Protein AF-A0A662UTX8-F1 (afdb_monomer)

Structure (mmCIF, N/CA/C/O backbone):
data_AF-A0A662UTX8-F1
#
_entry.id   AF-A0A662UTX8-F1
#
loop_
_atom_site.group_PDB
_atom_site.id
_atom_site.type_symbol
_atom_site.label_atom_id
_atom_site.label_alt_id
_atom_site.label_comp_id
_atom_site.label_asym_id
_atom_site.label_entity_id
_atom_site.label_seq_id
_atom_site.pdbx_PDB_ins_code
_atom_site.Cartn_x
_atom_site.Cartn_y
_atom_site.Cartn_z
_atom_site.occupancy
_atom_site.B_iso_or_equiv
_atom_site.auth_seq_id
_atom_site.auth_comp_id
_atom_site.auth_asym_id
_atom_site.auth_atom_id
_atom_site.pdbx_PDB_model_num
ATOM 1 N N . MET A 1 1 ? 17.079 -0.523 -1.309 1.00 49.22 1 MET A N 1
ATOM 2 C CA . MET A 1 1 ? 18.198 -0.244 -2.243 1.00 49.22 1 MET A CA 1
ATOM 3 C C . MET A 1 1 ? 18.144 1.238 -2.591 1.00 49.22 1 MET A C 1
ATOM 5 O O . MET A 1 1 ? 17.055 1.707 -2.878 1.00 49.22 1 MET A O 1
ATOM 9 N N . SER A 1 2 ? 19.249 1.986 -2.515 1.00 69.19 2 SER A N 1
ATOM 10 C CA . SER A 1 2 ? 19.257 3.403 -2.935 1.00 69.19 2 SER A CA 1
ATOM 11 C C . SER A 1 2 ? 19.033 3.503 -4.450 1.00 69.19 2 SER A C 1
ATOM 13 O O . SER A 1 2 ? 19.594 2.694 -5.189 1.00 69.19 2 SER A O 1
ATOM 15 N N . ALA A 1 3 ? 18.263 4.488 -4.923 1.00 76.81 3 ALA A N 1
ATOM 16 C CA . ALA A 1 3 ? 17.985 4.685 -6.352 1.00 76.81 3 ALA A CA 1
ATOM 17 C C . ALA A 1 3 ? 19.268 4.794 -7.199 1.00 76.81 3 ALA A C 1
ATOM 19 O O . ALA A 1 3 ? 19.327 4.284 -8.316 1.00 76.81 3 ALA A O 1
ATOM 20 N N . ALA A 1 4 ? 20.341 5.362 -6.635 1.00 80.06 4 ALA A N 1
ATOM 21 C CA . ALA A 1 4 ? 21.653 5.421 -7.280 1.00 80.06 4 ALA A CA 1
ATOM 22 C C . ALA A 1 4 ? 22.257 4.026 -7.527 1.00 80.06 4 ALA A C 1
ATOM 24 O O . ALA A 1 4 ? 22.894 3.784 -8.554 1.00 80.06 4 ALA A O 1
ATOM 25 N N . HIS A 1 5 ? 22.036 3.083 -6.605 1.00 85.50 5 HIS A N 1
ATOM 26 C CA . HIS A 1 5 ? 22.447 1.693 -6.788 1.00 85.50 5 HIS A CA 1
ATOM 27 C C . HIS A 1 5 ? 21.671 1.054 -7.943 1.00 85.50 5 HIS A C 1
ATOM 29 O O . HIS A 1 5 ? 22.281 0.397 -8.787 1.00 85.50 5 HIS A O 1
ATOM 35 N N . THR A 1 6 ? 20.357 1.285 -8.010 1.00 87.88 6 THR A N 1
ATOM 36 C CA . THR A 1 6 ? 19.489 0.763 -9.074 1.00 87.88 6 THR A CA 1
ATOM 37 C C . THR A 1 6 ? 19.891 1.308 -10.445 1.00 87.88 6 THR A C 1
ATOM 39 O O . THR A 1 6 ? 20.119 0.525 -11.362 1.00 87.88 6 THR A O 1
ATOM 42 N N . LEU A 1 7 ? 20.109 2.620 -10.581 1.00 87.88 7 LEU A N 1
ATOM 43 C CA . LEU A 1 7 ? 20.576 3.227 -11.837 1.00 87.88 7 LEU A CA 1
ATOM 44 C C . LEU A 1 7 ? 21.939 2.674 -12.276 1.00 87.88 7 LEU A C 1
ATOM 46 O O . LEU A 1 7 ? 22.141 2.339 -13.445 1.00 87.88 7 LEU A O 1
ATOM 50 N N . ARG A 1 8 ? 22.875 2.506 -11.333 1.00 91.62 8 ARG A N 1
ATOM 51 C CA . ARG A 1 8 ? 24.180 1.897 -11.622 1.00 91.62 8 ARG A CA 1
ATOM 52 C C . ARG A 1 8 ? 24.044 0.441 -12.065 1.00 91.62 8 ARG A C 1
ATOM 54 O O . ARG A 1 8 ? 24.806 0.000 -12.927 1.00 91.62 8 ARG A O 1
ATOM 61 N N . TYR A 1 9 ? 23.122 -0.307 -11.466 1.00 93.38 9 TYR A N 1
ATOM 62 C CA . TYR A 1 9 ? 22.824 -1.674 -11.876 1.00 93.38 9 TYR A CA 1
ATOM 63 C C . TYR A 1 9 ? 22.269 -1.710 -13.304 1.00 93.38 9 TYR A C 1
ATOM 65 O O . TY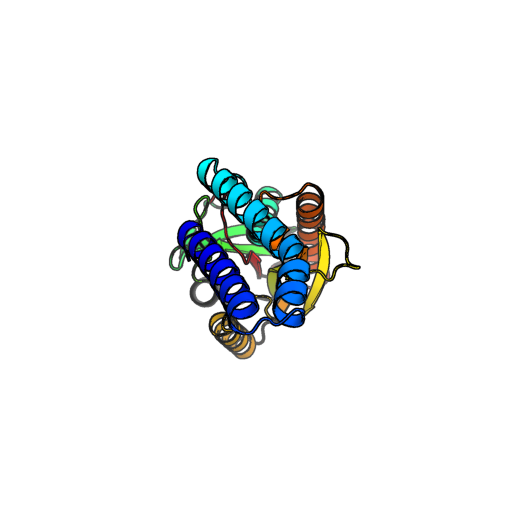R A 1 9 ? 22.811 -2.445 -14.125 1.00 93.38 9 TYR A O 1
ATOM 73 N N . ILE A 1 10 ? 21.289 -0.858 -13.626 1.00 93.12 10 ILE A N 1
ATOM 74 C CA . ILE A 1 10 ? 20.707 -0.739 -14.971 1.00 93.12 10 ILE A CA 1
ATOM 75 C C . ILE A 1 10 ? 21.790 -0.434 -16.014 1.00 93.12 10 ILE A C 1
ATOM 77 O O . ILE A 1 10 ? 21.884 -1.126 -17.027 1.00 93.12 10 ILE A O 1
ATOM 81 N N . TYR A 1 11 ? 22.669 0.537 -15.745 1.00 94.38 11 TYR A N 1
ATOM 82 C CA . TYR A 1 11 ? 23.790 0.851 -16.636 1.00 94.38 11 TYR A CA 1
ATOM 83 C C . TYR A 1 11 ? 24.684 -0.371 -16.891 1.00 94.38 11 TYR A C 1
ATOM 85 O O . TYR A 1 11 ? 24.976 -0.705 -18.040 1.00 94.38 11 TYR A O 1
ATOM 93 N N . LYS A 1 12 ? 25.096 -1.067 -15.822 1.00 96.56 12 LYS A N 1
ATOM 94 C CA . LYS A 1 12 ? 25.936 -2.269 -15.931 1.00 96.56 12 LYS A CA 1
ATOM 95 C C . LYS A 1 12 ? 25.235 -3.395 -16.683 1.00 96.56 12 LYS A C 1
ATOM 97 O O . LYS A 1 12 ? 25.893 -4.099 -17.441 1.00 96.56 12 LYS A O 1
ATOM 102 N N . TYR A 1 13 ? 23.932 -3.565 -16.474 1.00 95.06 13 TYR A N 1
ATOM 103 C CA . TYR A 1 13 ? 23.117 -4.552 -17.171 1.00 95.06 13 TYR A CA 1
ATOM 104 C C . TYR A 1 13 ? 23.115 -4.277 -18.682 1.00 95.06 13 TYR A C 1
ATOM 106 O O . TYR A 1 13 ? 23.496 -5.149 -19.461 1.00 95.06 13 TYR A O 1
ATOM 114 N N . ILE A 1 14 ? 22.793 -3.046 -19.099 1.00 96.75 14 ILE A N 1
ATOM 115 C CA . ILE A 1 14 ? 22.784 -2.649 -20.517 1.00 96.75 14 ILE A CA 1
ATOM 116 C C . ILE A 1 14 ? 24.172 -2.832 -21.147 1.00 96.75 14 ILE A C 1
ATOM 118 O O . ILE A 1 14 ? 24.291 -3.466 -22.197 1.00 96.75 14 ILE A O 1
ATOM 122 N N . ASP A 1 15 ? 25.226 -2.312 -20.507 1.00 97.19 15 ASP A N 1
ATOM 123 C CA . ASP A 1 15 ? 26.601 -2.409 -21.018 1.00 97.19 15 ASP A CA 1
ATOM 124 C C . ASP A 1 15 ? 27.053 -3.873 -21.147 1.00 97.19 15 ASP A C 1
ATOM 126 O O . ASP A 1 15 ? 27.630 -4.256 -22.169 1.00 97.19 15 ASP A O 1
ATOM 130 N N . HIS A 1 16 ? 26.719 -4.717 -20.165 1.00 96.25 16 HIS A N 1
ATOM 131 C CA . HIS A 1 16 ? 27.022 -6.143 -20.195 1.00 96.25 16 HIS A CA 1
ATOM 132 C C . HIS A 1 16 ? 26.396 -6.833 -21.412 1.00 96.25 16 HIS A C 1
ATOM 134 O O . HIS A 1 16 ? 27.123 -7.433 -22.207 1.00 96.25 16 HIS A O 1
ATOM 140 N N . PHE A 1 17 ? 25.076 -6.722 -21.597 1.00 95.50 17 PHE A N 1
ATOM 141 C CA . PHE A 1 17 ? 24.376 -7.382 -22.706 1.00 95.50 17 PHE A CA 1
ATOM 142 C C . PHE A 1 17 ? 24.776 -6.817 -24.071 1.00 95.50 17 PHE A C 1
ATOM 144 O O . PHE A 1 17 ? 24.920 -7.572 -25.034 1.00 95.50 17 PHE A O 1
ATOM 151 N N . TYR A 1 18 ? 25.060 -5.517 -24.152 1.00 97.00 18 TYR A N 1
ATOM 152 C CA . TYR A 1 18 ? 25.573 -4.896 -25.369 1.00 97.00 18 TYR A CA 1
ATOM 153 C C . TYR A 1 18 ? 26.949 -5.450 -25.769 1.00 97.00 18 TYR A C 1
ATOM 155 O O . TYR A 1 18 ? 27.158 -5.860 -2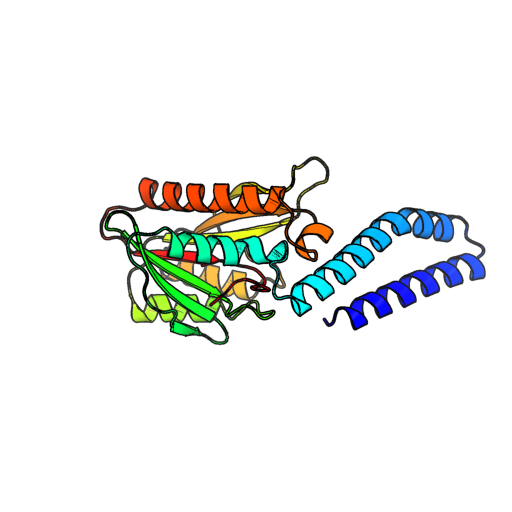6.917 1.00 97.00 18 TYR A O 1
ATOM 163 N N . ARG A 1 19 ? 27.895 -5.517 -24.820 1.00 97.44 19 ARG A N 1
ATOM 164 C CA . ARG A 1 19 ? 29.224 -6.107 -25.055 1.00 97.44 19 ARG A CA 1
ATOM 165 C C . ARG A 1 19 ? 29.130 -7.592 -25.377 1.00 97.44 19 ARG A C 1
ATOM 167 O O . ARG A 1 19 ? 29.870 -8.063 -26.239 1.00 97.44 19 ARG A O 1
ATOM 174 N N . LEU A 1 20 ? 28.218 -8.314 -24.728 1.00 96.81 20 LEU A N 1
ATOM 175 C CA . LEU A 1 20 ? 27.958 -9.729 -24.983 1.00 96.81 20 LEU A CA 1
ATOM 176 C C . LEU A 1 20 ? 27.494 -9.953 -26.428 1.00 96.81 20 LEU A C 1
ATOM 178 O O . LEU A 1 20 ? 28.085 -10.768 -27.141 1.00 96.81 20 LEU A O 1
ATOM 182 N N . GLY A 1 21 ? 26.506 -9.171 -26.877 1.00 96.62 21 GLY A N 1
ATOM 183 C CA . GLY A 1 21 ? 25.998 -9.193 -28.248 1.00 96.62 21 GLY A CA 1
ATOM 184 C C . GLY A 1 21 ? 27.089 -8.906 -29.278 1.00 96.62 21 GLY A C 1
ATOM 185 O O . GLY A 1 21 ? 27.219 -9.645 -30.253 1.00 96.62 21 GLY A O 1
ATOM 186 N N . LYS A 1 22 ? 27.949 -7.909 -29.024 1.00 95.69 22 LYS A N 1
ATOM 187 C CA . LYS A 1 22 ? 29.105 -7.602 -29.884 1.00 95.69 22 LYS A CA 1
ATOM 188 C C . LYS A 1 22 ? 30.149 -8.716 -29.916 1.00 95.69 22 LYS A C 1
ATOM 190 O O . LYS A 1 22 ? 30.586 -9.099 -30.997 1.00 95.69 22 LYS A O 1
ATOM 195 N N . ARG A 1 23 ? 30.546 -9.242 -28.752 1.00 97.75 23 ARG A N 1
ATOM 196 C CA . ARG A 1 23 ? 31.587 -10.277 -28.634 1.00 97.75 23 ARG A CA 1
ATOM 197 C C . ARG A 1 23 ? 31.197 -11.553 -29.372 1.00 97.75 23 ARG A C 1
ATOM 199 O O . ARG A 1 23 ? 32.015 -12.106 -30.096 1.00 97.75 23 ARG A O 1
ATOM 206 N N . PHE A 1 24 ? 29.952 -11.995 -29.206 1.00 96.88 24 PHE A N 1
ATOM 207 C CA . PHE A 1 24 ? 29.434 -13.182 -29.888 1.00 96.88 24 PHE A CA 1
ATOM 208 C C . PHE A 1 24 ? 28.899 -12.897 -31.294 1.00 96.88 24 PHE A C 1
ATOM 210 O O . PHE A 1 24 ? 28.476 -13.829 -31.970 1.00 96.88 24 PHE A O 1
ATOM 217 N N . LYS A 1 25 ? 28.893 -11.629 -31.734 1.00 95.88 25 LYS A N 1
ATOM 218 C CA . LYS A 1 25 ? 28.256 -11.181 -32.983 1.00 95.88 25 LYS A CA 1
ATOM 219 C C . LYS A 1 25 ? 26.807 -11.684 -33.108 1.00 95.88 25 LYS A C 1
ATOM 221 O O . LYS A 1 25 ? 26.350 -12.035 -34.191 1.00 95.88 25 LYS A O 1
ATOM 226 N N . SER A 1 26 ? 26.090 -11.742 -31.985 1.00 97.06 26 SER A N 1
ATOM 227 C CA . SER A 1 26 ? 24.731 -12.279 -31.917 1.00 97.06 26 SER A CA 1
ATOM 228 C C . SER A 1 26 ? 23.712 -11.164 -32.108 1.00 97.06 26 SER A C 1
ATOM 230 O O . SER A 1 26 ? 23.507 -10.337 -31.218 1.00 97.06 26 SER A O 1
ATOM 232 N N . LEU A 1 27 ? 23.046 -11.168 -33.264 1.00 95.25 27 LEU A N 1
ATOM 233 C CA . LEU A 1 27 ? 21.937 -10.257 -33.551 1.00 95.25 27 LEU A CA 1
ATOM 234 C C . LEU A 1 27 ? 20.796 -10.423 -32.536 1.00 95.25 27 LEU A C 1
ATOM 236 O O . LEU A 1 27 ? 20.222 -9.433 -32.097 1.00 95.25 27 LEU A O 1
ATOM 240 N N . TRP A 1 28 ? 20.515 -11.655 -32.105 1.00 96.56 28 TRP A N 1
ATOM 241 C CA . TRP A 1 28 ? 19.435 -11.953 -31.162 1.00 96.56 28 TRP A CA 1
ATOM 242 C C . TRP A 1 28 ? 19.623 -11.287 -29.800 1.00 96.56 28 TRP A C 1
ATOM 244 O O . TRP A 1 28 ? 18.671 -10.732 -29.261 1.00 96.56 28 TRP A O 1
ATOM 254 N N . LEU A 1 29 ? 20.853 -11.269 -29.275 1.00 95.25 29 LEU A N 1
ATOM 255 C CA . LEU A 1 29 ? 21.150 -10.576 -28.017 1.00 95.25 29 LEU A CA 1
ATOM 256 C C . LEU A 1 29 ? 20.945 -9.060 -28.142 1.00 95.25 29 LEU A C 1
ATOM 258 O O . LEU A 1 29 ? 20.453 -8.422 -27.213 1.00 95.25 29 LEU A O 1
ATOM 262 N N . LEU A 1 30 ? 21.296 -8.482 -29.293 1.00 95.69 30 LEU A N 1
ATOM 263 C CA . LEU A 1 30 ? 21.111 -7.052 -29.544 1.00 95.69 30 LEU A CA 1
ATOM 264 C C . LEU A 1 30 ? 19.631 -6.693 -29.726 1.00 95.69 30 LEU A C 1
ATOM 266 O O . LEU A 1 30 ? 19.186 -5.691 -29.171 1.00 95.69 30 LEU A O 1
ATOM 270 N N . LEU A 1 31 ? 18.863 -7.524 -30.438 1.00 96.94 31 LEU A N 1
ATOM 271 C CA . LEU A 1 31 ? 17.417 -7.350 -30.598 1.00 96.94 31 LEU A CA 1
ATOM 272 C C . LEU A 1 31 ? 16.681 -7.481 -29.261 1.00 96.94 31 LEU A C 1
ATOM 274 O O . LEU A 1 31 ? 15.815 -6.662 -28.964 1.00 96.94 31 LEU A O 1
ATOM 278 N N . GLN A 1 32 ? 17.055 -8.456 -28.426 1.00 96.25 32 GLN A N 1
ATOM 279 C CA . GLN A 1 32 ? 16.496 -8.597 -27.083 1.00 96.25 32 GLN A CA 1
ATOM 280 C C . GLN A 1 32 ? 16.776 -7.348 -26.244 1.00 96.25 32 GLN A C 1
ATOM 282 O O . GLN A 1 32 ? 15.848 -6.782 -25.668 1.00 96.25 32 GLN A O 1
ATOM 287 N N . LEU A 1 33 ? 18.025 -6.872 -26.222 1.00 95.50 33 LEU A N 1
ATOM 288 C CA . LEU A 1 33 ? 18.369 -5.643 -25.512 1.00 95.50 33 LEU A CA 1
ATOM 289 C C . LEU A 1 33 ? 17.534 -4.461 -26.021 1.00 95.50 33 LEU A C 1
ATOM 291 O O . LEU A 1 33 ? 16.922 -3.768 -25.216 1.00 95.50 33 LEU A O 1
ATOM 295 N N . GLN A 1 34 ? 17.446 -4.272 -27.341 1.00 96.31 34 GLN A N 1
ATOM 296 C CA . GLN A 1 34 ? 16.647 -3.208 -27.953 1.00 96.31 34 GLN A CA 1
ATOM 297 C C . GLN A 1 34 ? 15.165 -3.298 -27.570 1.00 96.31 34 GLN A C 1
ATOM 299 O O . GLN A 1 34 ? 14.555 -2.269 -27.294 1.00 96.31 34 GLN A O 1
ATOM 304 N N . SER A 1 35 ? 14.598 -4.505 -27.512 1.00 96.94 35 SER A N 1
ATOM 305 C CA . SER A 1 35 ? 13.203 -4.717 -27.110 1.00 96.94 35 SER A CA 1
ATOM 306 C C . SER A 1 35 ? 12.937 -4.379 -25.640 1.00 96.94 35 SER A C 1
ATOM 308 O O . SER A 1 35 ? 11.829 -3.978 -25.302 1.00 96.94 35 SER A O 1
ATOM 310 N N . LEU A 1 36 ? 13.953 -4.494 -24.777 1.00 96.00 36 LEU A N 1
ATOM 311 C CA . LEU A 1 36 ? 13.852 -4.178 -23.351 1.00 96.00 36 LEU A CA 1
ATOM 312 C C . LEU A 1 36 ? 14.080 -2.692 -23.044 1.00 96.00 36 LEU A C 1
ATOM 314 O O . LEU A 1 36 ? 13.596 -2.205 -22.023 1.00 96.00 36 LEU A O 1
ATOM 318 N N . LEU A 1 37 ? 14.789 -1.958 -23.913 1.00 95.25 37 LEU A N 1
ATOM 319 C CA . LEU A 1 37 ? 15.129 -0.547 -23.687 1.00 95.25 37 LEU A CA 1
ATOM 320 C C . LEU A 1 37 ? 13.928 0.354 -23.342 1.00 95.25 37 LEU A C 1
ATOM 322 O O . LEU A 1 37 ? 14.097 1.185 -22.451 1.00 95.25 37 LEU A O 1
ATOM 326 N N . PRO A 1 38 ? 12.737 0.226 -23.968 1.00 94.50 38 PRO A N 1
ATOM 327 C CA . PRO A 1 38 ? 11.584 1.050 -23.606 1.00 94.50 38 PRO A CA 1
ATOM 328 C C . PRO A 1 38 ? 11.148 0.870 -22.147 1.00 94.50 38 PRO A C 1
ATOM 330 O O . PRO A 1 38 ? 10.939 1.863 -21.454 1.00 94.50 38 PRO A O 1
ATOM 333 N N . PHE A 1 39 ? 11.085 -0.374 -21.665 1.00 92.06 39 PHE A N 1
ATOM 334 C CA . PHE A 1 39 ? 10.704 -0.689 -20.284 1.00 92.06 39 PHE A CA 1
ATOM 335 C C . PHE A 1 39 ? 11.760 -0.199 -19.290 1.00 92.06 39 PHE A C 1
ATOM 337 O O . PHE A 1 39 ? 11.437 0.426 -18.285 1.00 92.06 39 PHE A O 1
ATOM 344 N N . ILE A 1 40 ? 13.043 -0.398 -19.612 1.00 93.50 40 ILE A N 1
ATOM 345 C CA . ILE A 1 40 ? 14.151 0.100 -18.788 1.00 93.50 40 ILE A CA 1
ATOM 346 C C . ILE A 1 40 ? 14.115 1.633 -18.695 1.00 93.50 40 ILE A C 1
ATOM 348 O O . ILE A 1 40 ? 14.335 2.206 -17.631 1.00 93.50 40 ILE A O 1
ATOM 352 N N . HIS A 1 41 ? 13.834 2.316 -19.806 1.00 93.81 41 HIS A N 1
ATOM 353 C CA . HIS A 1 41 ? 13.716 3.774 -19.834 1.00 93.81 41 HIS A CA 1
ATOM 354 C C . HIS A 1 41 ? 12.552 4.281 -18.979 1.00 93.81 41 HIS A C 1
ATOM 356 O O . HIS A 1 41 ? 12.686 5.297 -18.294 1.00 93.81 41 HIS A O 1
ATOM 362 N N . GLU A 1 42 ? 11.423 3.575 -18.995 1.00 92.81 42 GLU A N 1
ATOM 363 C CA . GLU A 1 42 ? 10.283 3.875 -18.130 1.00 92.81 42 GLU A CA 1
ATOM 364 C C . GLU A 1 42 ? 10.648 3.734 -16.645 1.00 92.81 42 GLU A C 1
ATOM 366 O O . GLU A 1 42 ? 10.392 4.655 -15.866 1.00 92.81 42 GLU A O 1
ATOM 371 N N . GLU A 1 43 ? 11.334 2.654 -16.261 1.00 90.31 43 GLU A N 1
ATOM 372 C CA . GLU A 1 43 ? 11.829 2.465 -14.892 1.00 90.31 43 GLU A CA 1
ATOM 373 C C . GLU A 1 43 ? 12.810 3.568 -14.465 1.00 90.31 43 GLU A C 1
ATOM 375 O O . GLU A 1 43 ? 12.705 4.088 -13.353 1.00 90.31 43 GLU A O 1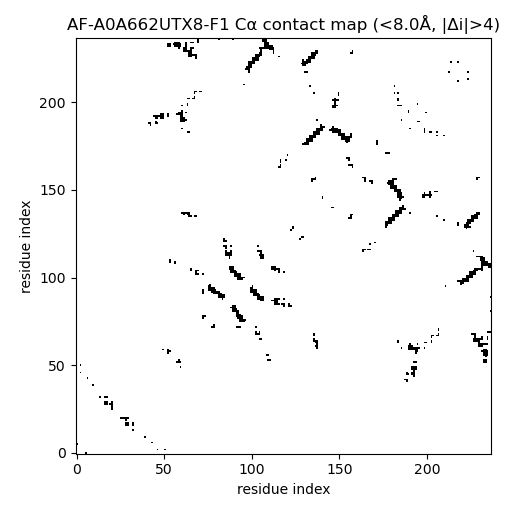
ATOM 380 N N . ILE A 1 44 ? 13.737 3.980 -15.340 1.00 93.12 44 ILE A N 1
ATOM 381 C CA . ILE A 1 44 ? 14.668 5.087 -15.058 1.00 93.12 44 ILE A CA 1
ATOM 382 C C . ILE A 1 44 ? 13.891 6.377 -14.772 1.00 93.12 44 ILE A C 1
ATOM 384 O O . ILE A 1 44 ? 14.145 7.033 -13.760 1.00 93.12 44 ILE A O 1
ATOM 388 N N . LYS A 1 45 ? 12.914 6.728 -15.617 1.00 93.44 45 LYS A N 1
ATOM 389 C CA . LYS A 1 45 ? 12.072 7.916 -15.404 1.00 93.44 45 LYS A CA 1
ATOM 390 C C . LYS A 1 45 ? 11.271 7.834 -14.109 1.00 93.44 45 LYS A C 1
ATOM 392 O O . LYS A 1 45 ? 11.127 8.845 -13.418 1.00 93.44 45 LYS A O 1
ATOM 397 N N . ALA A 1 46 ? 10.757 6.653 -13.774 1.00 92.88 46 ALA A N 1
ATOM 398 C CA . ALA A 1 46 ? 10.043 6.430 -12.527 1.00 92.88 46 ALA A CA 1
ATOM 399 C C . ALA A 1 46 ? 10.953 6.649 -11.312 1.00 92.88 46 ALA A C 1
ATOM 401 O O . ALA A 1 46 ? 10.563 7.358 -10.388 1.00 92.88 46 ALA A O 1
ATOM 402 N N . LEU A 1 47 ? 12.188 6.136 -11.344 1.00 90.38 47 LEU A N 1
ATOM 403 C CA . LEU A 1 47 ? 13.188 6.354 -10.294 1.00 90.38 47 LEU A CA 1
ATOM 404 C C . LEU A 1 47 ? 13.565 7.834 -10.150 1.00 90.38 47 LEU A C 1
ATOM 406 O O . LEU A 1 47 ? 13.629 8.340 -9.032 1.00 90.38 47 LEU A O 1
ATOM 410 N N . GLU A 1 48 ? 13.784 8.546 -11.258 1.00 90.75 48 GLU A N 1
ATOM 411 C CA . GLU A 1 48 ? 14.047 9.992 -11.239 1.00 90.75 48 GLU A CA 1
ATOM 412 C C . GLU A 1 48 ? 12.872 10.779 -10.644 1.00 90.75 48 GLU A C 1
ATOM 414 O O . GLU A 1 48 ? 13.068 11.711 -9.861 1.00 90.75 48 GLU A O 1
ATOM 419 N N . SER A 1 49 ? 11.641 10.405 -11.002 1.00 91.00 49 SER A N 1
ATOM 420 C CA . SER A 1 49 ? 10.429 10.997 -10.439 1.00 91.00 49 SER A CA 1
ATOM 421 C C . SER A 1 49 ? 10.295 10.700 -8.945 1.00 91.00 49 SER A C 1
ATOM 423 O O . SER A 1 49 ? 10.001 11.617 -8.181 1.00 91.00 49 SER A O 1
ATOM 425 N N . GLY A 1 50 ? 10.561 9.465 -8.519 1.00 90.00 50 GLY A N 1
ATOM 426 C CA . GLY A 1 50 ? 10.529 9.048 -7.118 1.00 90.00 50 GLY A CA 1
ATOM 427 C C . GLY A 1 50 ? 11.561 9.765 -6.253 1.00 90.00 50 GLY A C 1
ATOM 428 O O . GLY A 1 50 ? 11.249 10.174 -5.138 1.00 90.00 50 GLY A O 1
ATOM 429 N N . LEU A 1 51 ? 12.766 10.003 -6.780 1.00 88.56 51 LEU A N 1
ATOM 430 C CA . LEU A 1 51 ? 13.786 10.813 -6.107 1.00 88.56 51 LEU A CA 1
ATOM 431 C C . LEU A 1 51 ? 13.299 12.245 -5.865 1.00 88.56 51 LEU A C 1
ATOM 433 O O . LEU A 1 51 ? 13.352 12.731 -4.740 1.00 88.56 51 LEU A O 1
ATOM 437 N N . LYS A 1 52 ? 12.729 12.886 -6.893 1.00 88.19 52 LYS A N 1
ATOM 438 C CA . LYS A 1 52 ? 12.121 14.218 -6.743 1.00 88.19 52 LYS A CA 1
ATOM 439 C C . LYS A 1 52 ? 10.967 14.208 -5.742 1.00 88.19 52 LYS A C 1
ATOM 441 O O . LYS A 1 52 ? 10.784 15.187 -5.023 1.00 88.19 52 LYS A O 1
ATOM 446 N N . ALA A 1 53 ? 10.177 13.137 -5.709 1.00 89.12 53 ALA A N 1
ATOM 447 C CA . ALA A 1 53 ? 9.077 12.990 -4.766 1.00 89.12 53 ALA A CA 1
ATOM 448 C C . ALA A 1 53 ? 9.591 12.936 -3.322 1.00 89.12 53 ALA A C 1
ATOM 450 O O . ALA A 1 53 ? 9.076 13.651 -2.466 1.00 89.12 53 ALA A O 1
ATOM 451 N N . LEU A 1 54 ? 10.650 12.160 -3.078 1.00 87.38 54 LEU A N 1
ATOM 452 C CA . LEU A 1 54 ? 11.298 12.055 -1.775 1.00 87.38 54 LEU A CA 1
ATOM 453 C C . LEU A 1 54 ? 11.864 13.405 -1.312 1.00 87.38 54 LEU A C 1
ATOM 455 O O . LEU A 1 54 ? 11.572 13.824 -0.195 1.00 87.38 54 LEU A O 1
ATOM 459 N N . ASP A 1 55 ? 12.588 14.114 -2.183 1.00 88.19 55 ASP A N 1
ATOM 460 C CA . ASP A 1 55 ? 13.185 15.421 -1.864 1.00 88.19 55 ASP A CA 1
ATOM 461 C C . ASP A 1 55 ? 12.131 16.475 -1.486 1.00 88.19 55 ASP A C 1
ATOM 463 O O . ASP A 1 55 ? 12.375 17.343 -0.650 1.00 88.19 55 ASP A O 1
ATOM 467 N N . ASN A 1 56 ? 10.940 16.390 -2.086 1.00 90.00 56 ASN A N 1
ATOM 468 C CA . ASN A 1 56 ? 9.851 17.346 -1.880 1.00 90.00 56 ASN A CA 1
ATOM 469 C C . ASN A 1 56 ? 8.750 16.838 -0.930 1.00 90.00 56 ASN A C 1
ATOM 471 O O . ASN A 1 56 ? 7.735 17.515 -0.774 1.00 90.00 56 ASN A O 1
ATOM 475 N N . ASN A 1 57 ? 8.917 15.666 -0.303 1.00 89.56 57 ASN A N 1
ATOM 476 C CA . ASN A 1 57 ? 7.889 15.000 0.512 1.00 89.56 57 ASN A CA 1
ATOM 477 C C . ASN A 1 57 ? 6.530 14.859 -0.207 1.00 89.56 57 ASN A C 1
ATOM 479 O O . ASN A 1 57 ? 5.470 15.079 0.380 1.00 89.56 57 ASN A O 1
ATOM 483 N N . ILE A 1 58 ? 6.552 14.501 -1.489 1.00 93.81 58 ILE A N 1
ATOM 484 C CA . ILE A 1 58 ? 5.354 14.257 -2.298 1.00 93.81 58 ILE A CA 1
ATOM 485 C C . ILE A 1 58 ? 5.059 12.749 -2.299 1.00 93.81 58 ILE A C 1
ATOM 487 O O . ILE A 1 58 ? 5.982 11.967 -2.525 1.00 93.81 58 ILE A O 1
ATOM 491 N N . PRO A 1 59 ? 3.800 12.315 -2.093 1.00 95.31 59 PRO A N 1
ATOM 492 C CA . PRO A 1 59 ? 3.439 10.903 -2.167 1.00 95.31 59 PRO A CA 1
ATOM 493 C C . PRO A 1 59 ? 3.803 10.241 -3.497 1.00 95.31 59 PRO A C 1
ATOM 495 O O . PRO A 1 59 ? 3.544 10.794 -4.572 1.00 95.31 59 PRO A O 1
ATOM 498 N N . ILE A 1 60 ? 4.337 9.023 -3.414 1.00 95.88 60 ILE A N 1
ATOM 499 C CA . ILE A 1 60 ? 4.551 8.139 -4.568 1.00 95.88 60 ILE A CA 1
ATOM 500 C C . ILE A 1 60 ? 3.391 7.149 -4.715 1.00 95.88 60 ILE A C 1
ATOM 502 O O . ILE A 1 60 ? 2.538 7.057 -3.830 1.00 95.88 60 ILE A O 1
ATOM 506 N N . GLY A 1 61 ? 3.330 6.407 -5.823 1.00 96.00 61 GLY A N 1
ATOM 507 C CA . GLY A 1 61 ? 2.277 5.408 -6.035 1.00 96.00 61 GLY A CA 1
ATOM 508 C C . GLY A 1 61 ? 2.186 4.376 -4.903 1.00 96.00 61 GLY A C 1
ATOM 509 O O . GLY A 1 61 ? 1.092 4.134 -4.396 1.00 96.00 61 GLY A O 1
ATOM 510 N N . ASP A 1 62 ? 3.324 3.862 -4.425 1.00 95.12 62 ASP A N 1
ATOM 511 C CA . ASP A 1 62 ? 3.395 2.887 -3.320 1.00 95.12 62 ASP A CA 1
ATOM 512 C C . ASP A 1 62 ? 2.864 3.435 -1.978 1.00 95.12 62 ASP A C 1
ATOM 514 O O . ASP A 1 62 ? 2.490 2.691 -1.076 1.00 95.12 62 ASP A O 1
ATOM 518 N N . SER A 1 63 ? 2.730 4.759 -1.858 1.00 96.31 63 SER A N 1
ATOM 519 C CA . SER A 1 63 ? 2.120 5.410 -0.697 1.00 96.31 63 SER A CA 1
ATOM 520 C C . SER A 1 63 ? 0.599 5.334 -0.666 1.00 96.31 63 SER A C 1
ATOM 522 O O . SER A 1 63 ? -0.017 5.879 0.252 1.00 96.31 63 SER A O 1
ATOM 524 N N . ALA A 1 64 ? -0.036 4.665 -1.631 1.00 97.50 64 ALA A N 1
ATOM 525 C CA . ALA A 1 64 ? -1.487 4.559 -1.712 1.00 97.50 64 ALA A CA 1
ATOM 526 C C . ALA A 1 64 ? -2.114 3.926 -0.455 1.00 97.50 64 ALA A C 1
ATOM 528 O O . ALA A 1 64 ? -3.084 4.479 0.065 1.00 97.50 64 ALA A O 1
ATOM 529 N N . GLY A 1 65 ? -1.553 2.834 0.076 1.00 96.88 65 GLY A N 1
ATOM 530 C CA . GLY A 1 65 ? -2.057 2.181 1.292 1.00 96.88 65 GLY A CA 1
ATOM 531 C C . GLY A 1 65 ? -1.982 3.075 2.538 1.00 96.88 65 GLY A C 1
ATOM 532 O O . GLY A 1 65 ? -3.027 3.356 3.141 1.00 96.88 65 GLY A O 1
ATOM 533 N N . PRO A 1 66 ? -0.801 3.616 2.906 1.00 97.00 66 PRO A N 1
ATOM 534 C CA . PRO A 1 66 ? -0.671 4.564 4.011 1.00 97.00 66 PRO A CA 1
ATOM 535 C C . PRO A 1 66 ? -1.531 5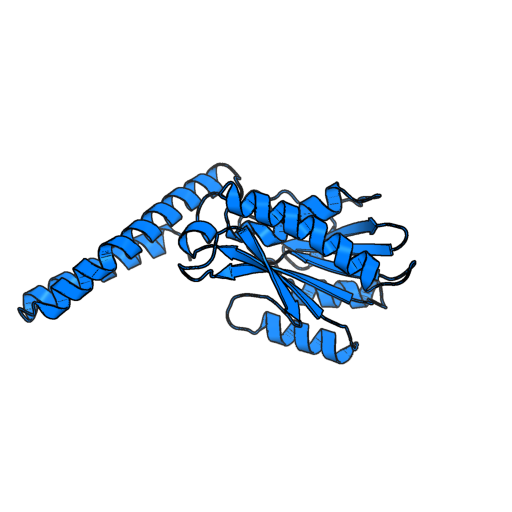.817 3.824 1.00 97.00 66 PRO A C 1
ATOM 537 O O . PRO A 1 66 ? -2.084 6.335 4.795 1.00 97.00 66 PRO A O 1
ATOM 540 N N . LEU A 1 67 ? -1.692 6.296 2.585 1.00 97.44 67 LEU A N 1
ATOM 541 C CA . LEU A 1 67 ? -2.526 7.458 2.287 1.00 97.44 67 LEU A CA 1
ATOM 542 C C . LEU A 1 67 ? -4.020 7.167 2.479 1.00 97.44 67 LEU A C 1
ATOM 544 O O . LEU A 1 67 ? -4.738 8.045 2.959 1.00 97.44 67 LEU A O 1
ATOM 548 N N . VAL A 1 68 ? -4.499 5.961 2.148 1.00 97.88 68 VAL A N 1
ATOM 549 C CA . VAL A 1 68 ? -5.870 5.530 2.472 1.00 97.88 68 VAL A CA 1
ATOM 550 C C . VAL A 1 68 ? -6.072 5.506 3.982 1.00 97.88 68 VAL A C 1
ATOM 552 O O . VAL A 1 68 ? -7.042 6.087 4.462 1.00 97.88 68 VAL A O 1
ATOM 555 N N . ALA A 1 69 ? -5.146 4.901 4.729 1.00 96.62 69 ALA A N 1
ATOM 556 C CA . ALA A 1 69 ? -5.202 4.845 6.188 1.00 96.62 69 ALA A CA 1
ATOM 557 C C . ALA A 1 69 ? -5.250 6.254 6.813 1.00 96.62 69 ALA A C 1
ATOM 559 O O . ALA A 1 69 ? -6.148 6.559 7.600 1.00 96.62 69 ALA A O 1
ATOM 560 N N . ALA A 1 70 ? -4.352 7.150 6.392 1.00 95.69 70 ALA A N 1
ATOM 561 C CA . ALA A 1 70 ? -4.311 8.531 6.869 1.00 95.69 70 ALA A CA 1
ATOM 562 C C . ALA A 1 70 ? -5.591 9.310 6.519 1.00 95.69 70 ALA A C 1
ATOM 564 O O . ALA A 1 70 ? -6.185 9.956 7.382 1.00 95.69 70 ALA A O 1
ATOM 565 N N . LYS A 1 71 ? -6.069 9.220 5.269 1.00 95.62 71 LYS A N 1
ATOM 566 C CA . LYS A 1 71 ? -7.314 9.883 4.846 1.00 95.62 71 LYS A CA 1
ATOM 567 C C . LYS A 1 71 ? -8.536 9.343 5.572 1.00 95.62 71 LYS A C 1
ATOM 569 O O . LYS A 1 71 ? -9.436 10.120 5.874 1.00 95.62 71 LYS A O 1
ATOM 574 N N . PHE A 1 72 ? -8.583 8.041 5.837 1.00 96.00 72 PHE A N 1
ATOM 575 C CA . PHE A 1 72 ? -9.666 7.437 6.600 1.00 96.00 72 PHE A CA 1
ATOM 576 C C . PHE A 1 72 ? -9.722 8.024 8.013 1.00 96.00 72 PHE A C 1
ATOM 578 O O . PHE A 1 72 ? -10.786 8.477 8.422 1.00 96.00 72 PHE A O 1
ATOM 585 N N . ALA A 1 73 ? -8.582 8.096 8.710 1.00 93.38 73 ALA A N 1
ATOM 586 C CA . ALA A 1 73 ? -8.505 8.686 10.047 1.00 93.38 73 ALA A CA 1
ATOM 587 C C . ALA A 1 73 ? -8.921 10.169 10.065 1.00 93.38 73 ALA A C 1
ATOM 589 O O . ALA A 1 73 ? -9.660 10.583 10.950 1.00 93.38 73 ALA A O 1
ATOM 590 N N . MET A 1 74 ? -8.513 10.951 9.058 1.00 91.00 74 MET A N 1
ATOM 591 C CA . MET A 1 74 ? -8.878 12.372 8.937 1.00 91.00 74 MET A CA 1
ATOM 592 C C . MET A 1 74 ? -10.369 12.617 8.660 1.00 91.00 74 MET A C 1
ATOM 594 O O . MET A 1 74 ? -10.874 13.694 8.957 1.00 91.00 74 MET A O 1
ATOM 598 N N . LEU A 1 75 ? -11.059 11.664 8.028 1.00 89.44 75 LEU A N 1
ATOM 599 C CA . LEU A 1 75 ? -12.469 11.787 7.634 1.00 89.44 75 LEU A CA 1
ATOM 600 C C . LEU A 1 75 ? -13.442 11.160 8.636 1.00 89.44 75 LEU A C 1
ATOM 602 O O . LEU A 1 75 ? -14.647 11.160 8.383 1.00 89.44 75 LEU A O 1
ATOM 606 N N . ALA A 1 76 ? -12.927 10.548 9.693 1.00 84.62 76 ALA A N 1
ATOM 607 C CA . ALA A 1 76 ? -13.719 9.842 10.681 1.00 84.62 76 ALA A CA 1
ATOM 608 C C . ALA A 1 76 ? -14.105 10.760 11.855 1.00 84.62 76 ALA A C 1
ATOM 610 O O . ALA A 1 76 ? -13.641 11.896 11.953 1.00 84.62 76 ALA A O 1
ATOM 611 N N . ASP A 1 77 ? -14.997 10.281 12.726 1.00 80.81 77 ASP A N 1
ATOM 612 C CA . ASP A 1 77 ? -15.704 11.138 13.691 1.00 80.81 77 ASP A CA 1
ATOM 613 C C . ASP A 1 77 ? -14.774 11.697 14.780 1.00 80.81 77 ASP A C 1
ATOM 615 O O . ASP A 1 77 ? -14.980 12.791 15.302 1.00 80.81 77 ASP A O 1
ATOM 619 N N . THR A 1 78 ? -13.748 10.926 15.145 1.00 87.06 78 THR A N 1
ATOM 620 C CA . THR A 1 78 ? -12.745 11.288 16.152 1.00 87.06 78 THR A CA 1
ATOM 621 C C . THR A 1 78 ? -11.353 10.927 15.656 1.00 87.06 78 THR A C 1
ATOM 623 O O . THR A 1 78 ? -11.202 10.014 14.854 1.00 87.06 78 THR A O 1
ATOM 626 N N . MET A 1 79 ? -10.314 11.609 16.127 1.00 90.50 79 MET A N 1
ATOM 627 C CA . MET A 1 79 ? -8.937 11.258 15.783 1.00 90.50 79 MET A CA 1
ATOM 628 C C . MET A 1 79 ? -8.042 11.490 16.995 1.00 90.50 79 MET A C 1
ATOM 630 O O . MET A 1 79 ? -7.926 12.614 17.484 1.00 90.50 79 MET A O 1
ATOM 634 N N . SER A 1 80 ? -7.418 10.424 17.494 1.00 90.12 80 SER A N 1
ATOM 635 C CA . SER A 1 80 ? -6.364 10.544 18.500 1.00 90.12 80 SER A CA 1
ATOM 636 C C . SER A 1 80 ? -5.071 11.074 17.868 1.00 90.12 80 SER A C 1
ATOM 638 O O . SER A 1 80 ? -4.853 10.892 16.667 1.00 90.12 80 SER A O 1
ATOM 640 N N . PRO A 1 81 ? -4.154 11.663 18.656 1.00 90.88 81 PRO A N 1
ATOM 641 C CA . PRO A 1 81 ? -2.789 11.863 18.183 1.00 90.88 81 PRO A CA 1
ATOM 642 C C . PRO A 1 81 ? -2.161 10.512 17.779 1.00 90.88 81 PRO A C 1
ATOM 644 O O . PRO A 1 81 ? -2.468 9.497 18.419 1.00 90.88 81 PRO A O 1
ATOM 647 N N . PRO A 1 82 ? -1.296 10.472 16.745 1.00 92.62 82 PRO A N 1
ATOM 648 C CA . PRO A 1 82 ? -0.574 9.261 16.371 1.00 92.62 82 PRO A CA 1
ATOM 649 C C . PRO A 1 82 ? 0.348 8.791 17.502 1.00 92.62 82 PRO A C 1
ATOM 651 O O . PRO A 1 82 ? 1.117 9.579 18.056 1.00 92.62 82 PRO A O 1
ATOM 654 N N . ILE A 1 83 ? 0.298 7.500 17.828 1.00 95.25 83 ILE A N 1
ATOM 655 C CA . ILE A 1 83 ? 1.134 6.865 18.854 1.00 95.25 83 ILE A CA 1
ATOM 656 C C . ILE A 1 83 ? 2.019 5.823 18.177 1.00 95.25 83 ILE A C 1
ATOM 658 O O . ILE A 1 83 ? 1.532 4.995 17.414 1.00 95.25 83 ILE A O 1
ATOM 662 N N . GLU A 1 84 ? 3.317 5.827 18.465 1.00 95.44 84 GLU A N 1
ATOM 663 C CA . GLU A 1 84 ? 4.218 4.790 17.960 1.00 95.44 84 GLU A CA 1
ATOM 664 C C . GLU A 1 84 ? 3.977 3.478 18.726 1.00 95.44 84 GLU A C 1
ATOM 666 O O . GLU A 1 84 ? 4.196 3.407 19.935 1.00 95.44 84 GLU A O 1
ATOM 671 N N . ILE A 1 85 ? 3.458 2.459 18.032 1.00 96.12 85 ILE A N 1
ATOM 672 C CA . ILE A 1 85 ? 3.063 1.166 18.626 1.00 96.12 85 ILE A CA 1
ATOM 673 C C . ILE A 1 85 ? 4.089 0.059 18.359 1.00 96.12 85 ILE A C 1
ATOM 675 O O . ILE A 1 85 ? 4.149 -0.931 19.083 1.00 96.12 85 ILE A O 1
ATOM 679 N N . ALA A 1 86 ? 4.903 0.235 17.322 1.00 95.62 86 ALA A N 1
ATOM 680 C CA . ALA A 1 86 ? 6.053 -0.588 16.981 1.00 95.62 86 ALA A CA 1
ATOM 681 C C . ALA A 1 86 ? 7.073 0.284 16.236 1.00 95.62 86 ALA A C 1
ATOM 683 O O . ALA A 1 86 ? 6.785 1.435 15.902 1.00 95.62 86 ALA A O 1
ATOM 684 N N . LYS A 1 87 ? 8.261 -0.260 15.959 1.00 94.62 87 LYS A N 1
ATOM 685 C CA . LYS A 1 87 ? 9.338 0.476 15.283 1.00 94.62 87 LYS A CA 1
ATOM 686 C C . LYS A 1 87 ? 8.838 1.093 13.971 1.00 94.62 87 LYS A C 1
ATOM 688 O O . LYS A 1 87 ? 8.365 0.374 13.091 1.00 94.62 87 LYS A O 1
ATOM 693 N N . GLU A 1 88 ? 8.948 2.419 13.860 1.00 94.50 88 GLU A N 1
ATOM 694 C CA . GLU A 1 88 ? 8.518 3.194 12.687 1.00 94.50 88 GLU A CA 1
ATOM 695 C C . GLU A 1 88 ? 7.066 2.917 12.260 1.00 94.50 88 GLU A C 1
ATOM 697 O O . GLU A 1 88 ? 6.731 2.996 11.080 1.00 94.50 88 GLU A O 1
ATOM 702 N N . THR A 1 89 ? 6.188 2.584 13.209 1.00 96.69 89 THR A N 1
ATOM 703 C CA . THR A 1 89 ? 4.789 2.241 12.931 1.00 96.69 89 THR A CA 1
ATOM 704 C C . THR A 1 89 ? 3.862 2.973 13.886 1.00 96.69 89 THR A C 1
ATOM 706 O O . THR A 1 89 ? 4.000 2.886 15.107 1.00 96.69 89 THR A O 1
ATOM 709 N N . LEU A 1 90 ? 2.908 3.703 13.320 1.00 96.88 90 LEU A N 1
ATOM 710 C CA . LEU A 1 90 ? 1.979 4.557 14.044 1.00 96.88 90 LEU A CA 1
ATOM 711 C C . LEU A 1 90 ? 0.608 3.897 14.152 1.00 96.88 90 LEU A C 1
ATOM 713 O O . LEU A 1 90 ? 0.132 3.262 13.212 1.00 96.88 90 LEU A O 1
ATOM 717 N N . LEU A 1 91 ? -0.020 4.107 15.302 1.00 97.25 91 LEU A N 1
ATOM 718 C CA . LEU A 1 91 ? -1.402 3.791 15.610 1.00 97.25 91 LEU A CA 1
ATOM 719 C C . LEU A 1 91 ? -2.181 5.096 15.781 1.00 97.25 91 LEU A C 1
ATOM 721 O O . LEU A 1 91 ? -1.787 5.961 16.564 1.00 97.25 91 LEU A O 1
ATOM 725 N N . ILE A 1 92 ? -3.310 5.206 15.092 1.00 96.31 92 ILE A N 1
ATOM 726 C CA . ILE A 1 92 ? -4.279 6.288 15.251 1.00 96.31 92 ILE A CA 1
ATOM 727 C C . ILE A 1 92 ? -5.614 5.657 15.633 1.00 96.31 92 ILE A C 1
ATOM 729 O O . ILE A 1 92 ? -6.113 4.764 14.948 1.00 96.31 92 ILE A O 1
ATOM 733 N N . GLU A 1 93 ? -6.199 6.103 16.739 1.00 95.56 93 GLU A N 1
ATOM 734 C CA . GLU A 1 93 ? -7.521 5.664 17.166 1.00 95.56 93 GLU A CA 1
ATOM 735 C C . GLU A 1 93 ? -8.582 6.591 16.582 1.00 95.56 93 GLU A C 1
ATOM 737 O O . GLU A 1 93 ? -8.494 7.816 16.697 1.00 95.56 93 GLU A O 1
ATOM 742 N N . THR A 1 94 ? -9.599 5.998 15.967 1.00 94.69 94 THR A N 1
ATOM 743 C CA . THR A 1 94 ? -10.738 6.723 15.420 1.00 94.69 94 THR A CA 1
ATOM 744 C C . THR A 1 94 ? -12.044 5.960 15.641 1.00 94.69 94 THR A C 1
ATOM 746 O O . THR A 1 94 ? -12.059 4.800 16.071 1.00 94.69 94 THR A O 1
ATOM 749 N N . THR A 1 95 ? -13.165 6.618 15.369 1.00 93.56 95 THR A N 1
ATOM 750 C CA . THR A 1 95 ? -14.504 6.044 15.444 1.00 93.56 95 THR A CA 1
ATOM 751 C C . THR A 1 95 ? -15.272 6.297 14.157 1.00 93.56 95 THR A C 1
ATOM 753 O O . THR A 1 95 ? -15.208 7.387 13.597 1.00 93.56 95 THR A O 1
ATOM 756 N N . LEU A 1 96 ? -16.025 5.289 13.720 1.00 92.94 96 LEU A N 1
ATOM 757 C CA . LEU A 1 96 ? -16.938 5.375 12.585 1.00 92.94 96 LEU A CA 1
ATOM 758 C C . LEU A 1 96 ? -18.295 4.797 12.990 1.00 92.94 96 LEU A C 1
ATOM 760 O O . LEU A 1 96 ? -18.414 3.587 13.204 1.00 92.94 96 LEU A O 1
ATOM 764 N N . ASN A 1 97 ? -19.324 5.639 13.104 1.00 89.44 97 ASN A N 1
ATOM 765 C CA . ASN A 1 97 ? -20.702 5.219 13.402 1.00 89.44 97 ASN A CA 1
ATOM 766 C C . ASN A 1 97 ? -20.783 4.287 14.634 1.00 89.44 97 ASN A C 1
ATOM 768 O O . ASN A 1 97 ? -21.385 3.209 14.580 1.00 89.44 97 ASN A O 1
ATOM 772 N N . GLY A 1 98 ? -20.105 4.661 15.725 1.00 88.19 98 GLY A N 1
ATOM 773 C CA . GLY A 1 98 ? -20.070 3.883 16.971 1.00 88.19 98 GLY A CA 1
ATOM 774 C C . GLY A 1 98 ? -19.217 2.606 16.926 1.00 88.19 98 GLY A C 1
ATOM 775 O O . GLY A 1 98 ? -19.310 1.777 17.831 1.00 88.19 98 GLY A O 1
ATOM 776 N N . ARG A 1 99 ? -18.395 2.414 15.887 1.00 93.62 99 ARG A N 1
ATOM 777 C CA . ARG A 1 99 ? -17.377 1.352 15.798 1.00 93.62 99 ARG A CA 1
ATOM 778 C C . ARG A 1 99 ? -16.005 1.958 16.027 1.00 93.62 99 ARG A C 1
ATOM 780 O O . ARG A 1 99 ? -15.710 3.019 15.480 1.00 93.62 99 ARG A O 1
ATOM 787 N N . LYS A 1 100 ? -15.160 1.280 16.797 1.00 95.19 100 LYS A N 1
ATOM 788 C CA . LYS A 1 100 ? -13.775 1.707 16.993 1.00 95.19 100 LYS A CA 1
ATOM 789 C C . LYS A 1 100 ? -12.944 1.220 15.813 1.00 95.19 100 LYS A C 1
ATOM 791 O O . LYS A 1 100 ? -12.942 0.026 15.526 1.00 95.19 100 LYS A O 1
ATOM 796 N N . VAL A 1 101 ? -12.232 2.117 15.143 1.00 96.81 101 VAL A N 1
ATOM 797 C CA . VAL A 1 101 ? -11.277 1.751 14.096 1.00 96.81 101 VAL A CA 1
ATOM 798 C C . VAL A 1 101 ? -9.886 2.152 14.562 1.00 96.81 101 VAL A C 1
ATOM 800 O O . VAL A 1 101 ? -9.613 3.305 14.877 1.00 96.81 101 VAL A O 1
ATOM 803 N N . LEU A 1 102 ? -9.015 1.161 14.660 1.00 97.38 102 LEU A N 1
ATOM 804 C CA . LEU A 1 102 ? -7.607 1.320 14.971 1.00 97.38 102 LEU A CA 1
ATOM 805 C C . LEU A 1 102 ? -6.869 1.355 13.635 1.00 97.38 102 LEU A C 1
ATOM 807 O O . LEU A 1 102 ? -6.912 0.389 12.878 1.00 97.38 102 LEU A O 1
ATOM 811 N N . VAL A 1 103 ? -6.253 2.481 13.309 1.00 97.56 103 VAL A N 1
ATOM 812 C CA . VAL A 1 103 ? -5.569 2.685 12.033 1.00 97.56 103 VAL A CA 1
ATOM 813 C C . VAL A 1 103 ? -4.072 2.518 12.251 1.00 97.56 103 VAL A C 1
ATOM 815 O O . VAL A 1 103 ? -3.482 3.247 13.042 1.00 97.56 103 VAL A O 1
ATOM 818 N N . ILE A 1 104 ? -3.463 1.566 11.550 1.00 97.25 104 ILE A N 1
ATOM 819 C CA . ILE A 1 104 ? -2.024 1.305 11.552 1.00 97.25 104 ILE A CA 1
ATOM 820 C C . ILE A 1 104 ? -1.439 1.725 10.205 1.00 97.25 104 ILE A C 1
ATOM 822 O O . ILE A 1 104 ? -1.959 1.353 9.152 1.00 97.25 104 ILE A O 1
ATOM 826 N N . LYS A 1 105 ? -0.322 2.452 10.231 1.00 96.44 105 LYS A N 1
ATOM 827 C CA . LYS A 1 105 ? 0.528 2.685 9.053 1.00 96.44 105 LYS A CA 1
ATOM 828 C C . LYS A 1 105 ? 1.984 2.909 9.457 1.00 96.44 105 LYS A C 1
ATOM 830 O O . LYS A 1 105 ? 2.269 3.225 10.613 1.00 96.44 105 LYS A O 1
ATOM 835 N N . ALA A 1 106 ? 2.901 2.823 8.499 1.00 96.00 106 ALA A N 1
ATOM 836 C CA . ALA A 1 106 ? 4.286 3.232 8.712 1.00 96.00 106 ALA A CA 1
ATOM 837 C C . ALA A 1 106 ? 4.409 4.738 9.054 1.00 96.00 106 ALA A C 1
ATOM 839 O O . ALA A 1 106 ? 3.554 5.570 8.718 1.00 96.00 106 ALA A O 1
ATOM 840 N N . LYS A 1 107 ? 5.487 5.095 9.754 1.00 95.31 107 LYS A N 1
ATOM 841 C CA . LYS A 1 107 ? 5.802 6.459 10.194 1.00 95.31 107 LYS A CA 1
ATOM 842 C C . LYS A 1 107 ? 6.407 7.265 9.047 1.00 95.31 107 LYS A C 1
ATOM 844 O O . LYS A 1 107 ? 7.508 6.970 8.596 1.00 95.31 107 LYS A O 1
ATOM 849 N N . GLY A 1 108 ? 5.682 8.286 8.596 1.00 91.31 108 GLY A N 1
ATOM 850 C CA . GLY A 1 108 ? 6.113 9.179 7.520 1.00 91.31 108 GLY A CA 1
ATOM 851 C C . GLY A 1 108 ? 6.503 10.574 7.998 1.00 91.31 108 GLY A C 1
ATOM 852 O O . GLY A 1 108 ? 6.585 10.805 9.206 1.00 91.31 108 GLY A O 1
ATOM 853 N N . PRO A 1 109 ? 6.785 11.513 7.076 1.00 91.62 109 PRO A N 1
ATOM 854 C CA . PRO A 1 109 ? 6.675 11.407 5.612 1.00 91.62 109 PRO A CA 1
ATOM 855 C C . PRO A 1 109 ? 7.920 10.825 4.922 1.00 91.62 109 PRO A C 1
ATOM 857 O O . PRO A 1 109 ? 8.021 10.873 3.699 1.00 91.62 109 PRO A O 1
ATOM 860 N N . MET A 1 110 ? 8.887 10.318 5.687 1.00 90.62 110 MET A N 1
ATOM 861 C CA . MET A 1 110 ? 10.097 9.701 5.143 1.00 90.62 110 MET A CA 1
ATOM 862 C C . MET A 1 110 ? 9.817 8.296 4.605 1.00 90.62 110 MET A C 1
ATOM 864 O O . MET A 1 110 ? 8.793 7.690 4.910 1.00 90.62 110 MET A O 1
ATOM 868 N N . SER A 1 111 ? 10.747 7.764 3.812 1.00 90.44 111 SER A N 1
ATOM 869 C CA . SER A 1 111 ? 10.630 6.401 3.301 1.00 90.44 111 SER A CA 1
ATOM 870 C C . SER A 1 111 ? 10.731 5.375 4.434 1.00 90.44 111 SER A C 1
ATOM 872 O O . SER A 1 111 ? 11.824 5.134 4.941 1.00 90.44 111 SER A O 1
ATOM 874 N N . SER A 1 112 ? 9.620 4.728 4.779 1.00 92.31 112 SER A N 1
ATOM 875 C CA . SER A 1 112 ? 9.561 3.600 5.714 1.00 92.31 112 SER A CA 1
ATOM 876 C C . SER A 1 112 ? 8.377 2.695 5.369 1.00 92.31 112 SER A C 1
ATOM 878 O O . SER A 1 112 ? 7.331 3.172 4.926 1.00 92.31 112 SER A O 1
ATOM 880 N N . THR A 1 113 ? 8.546 1.390 5.577 1.00 90.75 113 THR A N 1
ATOM 881 C CA . THR A 1 113 ? 7.470 0.385 5.520 1.00 90.75 113 THR A CA 1
ATOM 882 C C . THR A 1 113 ? 7.040 -0.086 6.912 1.00 90.75 113 THR A C 1
ATOM 884 O O . THR A 1 113 ? 6.075 -0.835 7.031 1.00 90.75 113 THR A O 1
ATOM 887 N N . GLY A 1 114 ? 7.706 0.386 7.974 1.00 92.50 114 GLY A N 1
ATOM 888 C CA . GLY A 1 114 ? 7.389 0.026 9.353 1.00 92.50 114 GLY A CA 1
ATOM 889 C C . GLY A 1 114 ? 7.613 -1.455 9.684 1.00 92.50 114 GLY A C 1
ATOM 890 O O . GLY A 1 114 ? 8.334 -2.177 8.998 1.00 92.50 114 GLY A O 1
ATOM 891 N N . ARG A 1 115 ? 7.002 -1.881 10.791 1.00 93.50 115 ARG A N 1
ATOM 892 C CA . ARG A 1 115 ? 6.976 -3.238 11.352 1.00 93.50 115 ARG A CA 1
ATOM 893 C C . ARG A 1 115 ? 5.527 -3.576 11.690 1.00 93.50 115 ARG A C 1
ATOM 895 O O . ARG A 1 115 ? 5.082 -3.442 12.832 1.00 93.50 115 ARG A O 1
ATOM 902 N N . LEU A 1 116 ? 4.762 -3.901 10.649 1.00 93.06 116 LEU A N 1
ATOM 903 C CA . LEU A 1 116 ? 3.309 -4.053 10.740 1.00 93.06 116 LEU A CA 1
ATOM 904 C C . LEU A 1 116 ? 2.899 -5.296 11.537 1.00 93.06 116 LEU A C 1
ATOM 906 O O . LEU A 1 116 ? 1.895 -5.255 12.243 1.00 93.06 116 LEU A O 1
ATOM 910 N N . ASP A 1 117 ? 3.674 -6.377 11.459 1.00 93.25 117 ASP A N 1
ATOM 911 C CA . ASP A 1 117 ? 3.439 -7.604 12.222 1.00 93.25 117 ASP A CA 1
ATOM 912 C C . ASP A 1 117 ? 3.544 -7.361 13.735 1.00 93.25 117 ASP A C 1
ATOM 914 O O . ASP A 1 117 ? 2.588 -7.643 14.465 1.00 93.25 117 ASP A O 1
ATOM 918 N N . ASP A 1 118 ? 4.635 -6.733 14.182 1.00 94.56 118 ASP A N 1
ATOM 919 C CA . ASP A 1 118 ? 4.838 -6.335 15.582 1.00 94.56 118 ASP A CA 1
ATOM 920 C C . ASP A 1 118 ? 3.725 -5.373 16.054 1.00 94.56 118 ASP A C 1
ATOM 922 O O . ASP A 1 118 ? 3.200 -5.490 17.164 1.00 94.56 118 ASP A O 1
ATOM 926 N N . ALA A 1 119 ? 3.321 -4.422 15.201 1.00 95.06 119 ALA A N 1
ATOM 927 C CA . ALA A 1 119 ? 2.264 -3.462 15.515 1.00 95.06 119 ALA A CA 1
ATOM 928 C C . ALA A 1 119 ? 0.901 -4.131 15.735 1.00 95.06 119 ALA A C 1
ATOM 930 O O . ALA A 1 119 ? 0.183 -3.773 16.671 1.00 95.06 119 ALA A O 1
ATOM 931 N N . ILE A 1 120 ? 0.542 -5.108 14.897 1.00 94.56 120 ILE A N 1
ATOM 932 C CA . ILE A 1 120 ? -0.713 -5.856 15.024 1.00 94.56 120 ILE A CA 1
ATOM 933 C C . ILE A 1 120 ? -0.714 -6.675 16.319 1.00 94.56 120 ILE A C 1
ATOM 935 O O . ILE A 1 120 ? -1.713 -6.658 17.042 1.00 94.56 120 ILE A O 1
ATOM 939 N N . GLU A 1 121 ? 0.392 -7.346 16.651 1.00 94.06 121 GLU A N 1
ATOM 940 C CA . GLU A 1 121 ? 0.510 -8.116 17.896 1.00 94.06 121 GLU A CA 1
ATOM 941 C C . GLU A 1 121 ? 0.363 -7.214 19.133 1.00 94.06 121 GLU A C 1
ATOM 943 O O . GLU A 1 121 ? -0.446 -7.506 20.018 1.00 94.06 121 GLU A O 1
ATOM 948 N N . ASN A 1 122 ? 1.041 -6.063 19.148 1.00 95.06 122 ASN A N 1
ATOM 949 C CA . ASN A 1 122 ? 0.948 -5.084 20.235 1.00 95.06 122 ASN A CA 1
ATOM 950 C C . ASN A 1 122 ? -0.463 -4.493 20.380 1.00 95.06 122 ASN A C 1
ATOM 952 O O . ASN A 1 122 ? -0.940 -4.283 21.499 1.00 95.06 122 ASN A O 1
ATOM 956 N N . VAL A 1 123 ? -1.163 -4.242 19.268 1.00 94.81 123 VAL A N 1
ATOM 957 C CA . VAL A 1 123 ? -2.554 -3.770 19.300 1.00 94.81 123 VAL A CA 1
ATOM 958 C C . VAL A 1 123 ? -3.487 -4.831 19.874 1.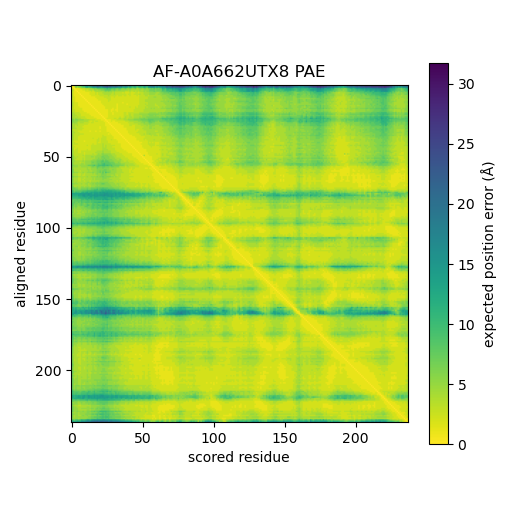00 94.81 123 VAL A C 1
ATOM 960 O O . VAL A 1 123 ? -4.301 -4.511 20.740 1.00 94.81 123 VAL A O 1
ATOM 963 N N . ILE A 1 124 ? -3.370 -6.087 19.445 1.00 93.31 124 ILE A N 1
ATOM 964 C CA . ILE A 1 124 ? -4.213 -7.168 19.973 1.00 93.31 124 ILE A CA 1
ATOM 965 C C . ILE A 1 124 ? -3.946 -7.365 21.472 1.00 93.31 124 ILE A C 1
ATOM 967 O O . ILE A 1 124 ? -4.893 -7.503 22.245 1.00 93.31 124 ILE A O 1
ATOM 971 N N . ALA A 1 125 ? -2.686 -7.287 21.908 1.00 92.19 125 ALA A N 1
ATOM 972 C CA . ALA A 1 125 ? -2.330 -7.367 23.323 1.00 92.19 125 ALA A CA 1
ATOM 973 C C . ALA A 1 125 ? -2.926 -6.214 24.156 1.00 92.19 125 ALA A C 1
ATOM 975 O O . ALA A 1 125 ? -3.387 -6.438 25.274 1.00 92.19 125 ALA A O 1
ATOM 976 N N . LYS A 1 126 ? -2.945 -4.986 23.617 1.00 93.31 126 LYS A N 1
ATOM 977 C CA . LYS A 1 126 ? -3.398 -3.784 24.338 1.00 93.31 126 LYS A CA 1
ATOM 978 C C . LYS A 1 126 ? -4.918 -3.587 24.334 1.00 93.31 126 LYS A C 1
ATOM 980 O O . LYS A 1 126 ? -5.477 -3.187 25.350 1.00 93.31 126 LYS A O 1
ATOM 985 N N . TYR A 1 127 ? -5.584 -3.813 23.202 1.00 88.94 127 TYR A N 1
ATOM 986 C CA . TYR A 1 127 ? -7.021 -3.536 23.028 1.00 88.94 127 TYR A CA 1
ATOM 987 C C . TYR A 1 127 ? -7.889 -4.799 23.107 1.00 88.94 127 TYR A C 1
ATOM 989 O O . TYR A 1 127 ? -9.116 -4.701 23.154 1.00 88.94 127 TYR A O 1
ATOM 997 N N . GLY A 1 128 ? -7.277 -5.984 23.141 1.00 88.06 128 GLY A N 1
ATOM 998 C CA . GLY A 1 128 ? -7.975 -7.256 23.250 1.00 88.06 128 GLY A CA 1
ATOM 999 C C . GLY A 1 128 ? -8.706 -7.630 21.962 1.00 88.06 128 GLY A C 1
ATOM 1000 O O . GLY A 1 128 ? -8.094 -7.854 20.919 1.00 88.06 128 GLY A O 1
ATOM 1001 N N . LYS A 1 129 ? -10.035 -7.759 22.038 1.00 88.69 129 LYS A N 1
ATOM 1002 C CA . LYS A 1 129 ? -10.838 -8.358 20.965 1.00 88.69 129 LYS A CA 1
ATOM 1003 C C . LYS A 1 129 ? -10.958 -7.431 19.749 1.00 88.69 129 LYS A C 1
ATOM 1005 O O . LYS A 1 129 ? -11.729 -6.472 19.751 1.00 88.69 129 LYS A O 1
ATOM 1010 N N . VAL A 1 130 ? -10.261 -7.793 18.677 1.00 93.19 130 VAL A N 1
ATOM 1011 C CA . VAL A 1 130 ? -10.448 -7.246 17.326 1.00 93.19 130 VAL A CA 1
ATOM 1012 C C . VAL A 1 130 ? -11.460 -8.115 16.576 1.00 93.19 130 VAL A C 1
ATOM 1014 O O . VAL A 1 130 ? -11.509 -9.325 16.768 1.00 93.19 130 VAL A O 1
ATOM 1017 N N . SER A 1 131 ? -12.321 -7.504 15.764 1.00 94.25 131 SER A N 1
ATOM 1018 C CA . SER A 1 131 ? -13.381 -8.206 15.017 1.00 94.25 131 SER A CA 1
ATOM 1019 C C . SER A 1 131 ? -13.036 -8.427 13.547 1.00 94.25 131 SER A C 1
ATOM 1021 O O . SER A 1 131 ? -13.596 -9.320 12.919 1.00 94.25 131 SER A O 1
ATOM 1023 N N . LEU A 1 132 ? -12.150 -7.600 12.989 1.00 94.94 132 LEU A N 1
ATOM 1024 C CA . LEU A 1 132 ? -11.836 -7.586 11.565 1.00 94.94 132 LEU A CA 1
ATOM 1025 C C . LEU A 1 132 ? -10.475 -6.930 11.318 1.00 94.94 132 LEU A C 1
ATOM 1027 O O . LEU A 1 132 ? -10.178 -5.895 11.919 1.00 94.94 132 LEU A O 1
ATOM 1031 N N . LEU A 1 133 ? -9.696 -7.507 10.403 1.00 96.56 133 LEU A N 1
ATOM 1032 C CA . LEU A 1 133 ? -8.501 -6.895 9.827 1.00 96.56 133 LEU A CA 1
ATOM 1033 C C . LEU A 1 133 ? -8.803 -6.448 8.390 1.00 96.56 133 LEU A C 1
ATOM 1035 O O . LEU A 1 133 ? -9.298 -7.242 7.589 1.00 96.56 133 LEU A O 1
ATOM 1039 N N . ILE A 1 134 ? -8.493 -5.196 8.057 1.00 97.50 134 ILE A N 1
ATOM 1040 C CA . ILE A 1 134 ? -8.607 -4.644 6.703 1.00 97.50 134 ILE A CA 1
ATOM 1041 C C . ILE A 1 134 ? -7.230 -4.143 6.275 1.00 97.50 134 ILE A C 1
ATOM 1043 O O . ILE A 1 134 ? -6.733 -3.164 6.820 1.00 97.50 134 ILE A O 1
ATOM 1047 N N . PHE A 1 135 ? -6.628 -4.796 5.289 1.00 97.38 135 PHE A N 1
ATOM 1048 C CA . PHE A 1 135 ? -5.380 -4.372 4.663 1.00 97.38 135 PHE A CA 1
ATOM 1049 C C . PHE A 1 135 ? -5.673 -3.510 3.443 1.00 97.38 135 PHE A C 1
ATOM 1051 O O . PHE A 1 135 ? -6.557 -3.831 2.652 1.00 97.38 135 PHE A O 1
ATOM 1058 N N . VAL A 1 136 ? -4.913 -2.437 3.266 1.00 97.44 136 VAL A N 1
ATOM 1059 C CA . VAL A 1 136 ? -4.937 -1.629 2.049 1.00 97.44 136 VAL A CA 1
ATOM 1060 C C . VAL A 1 136 ? -3.524 -1.535 1.506 1.00 97.44 136 VAL A C 1
ATOM 1062 O O . VAL A 1 136 ? -2.658 -0.995 2.188 1.00 97.44 136 VAL A O 1
ATOM 1065 N N . ASP A 1 137 ? -3.309 -2.041 0.296 1.00 95.69 137 ASP A N 1
ATOM 1066 C CA . ASP A 1 137 ? -1.987 -2.124 -0.332 1.00 95.69 137 ASP A CA 1
ATOM 1067 C C . ASP A 1 137 ? -2.038 -1.666 -1.798 1.00 95.69 137 ASP A C 1
ATOM 1069 O O . ASP A 1 137 ? -3.095 -1.650 -2.446 1.00 95.69 137 ASP A O 1
ATOM 1073 N N . ALA A 1 138 ? -0.881 -1.296 -2.333 1.00 93.81 138 ALA A N 1
ATOM 1074 C CA . ALA A 1 138 ? -0.676 -1.163 -3.764 1.00 93.81 138 ALA A CA 1
ATOM 1075 C C . ALA A 1 138 ? -0.500 -2.556 -4.394 1.00 93.81 138 ALA A C 1
ATOM 1077 O O . ALA A 1 138 ? 0.122 -3.448 -3.824 1.00 93.81 138 ALA A O 1
ATOM 1078 N N . ALA A 1 139 ? -1.034 -2.764 -5.596 1.00 94.00 139 ALA A N 1
ATOM 1079 C CA . ALA A 1 139 ? -0.863 -4.019 -6.322 1.00 94.00 139 ALA A CA 1
ATOM 1080 C C . ALA A 1 139 ? -0.491 -3.779 -7.780 1.00 94.00 139 ALA A C 1
ATOM 1082 O O . ALA A 1 139 ? -1.000 -2.861 -8.426 1.00 94.00 139 ALA A O 1
ATOM 1083 N N . ALA A 1 140 ? 0.346 -4.664 -8.320 1.00 93.31 140 ALA A N 1
ATOM 1084 C CA . ALA A 1 140 ? 0.705 -4.623 -9.727 1.00 93.31 140 ALA A CA 1
ATOM 1085 C C . ALA A 1 140 ? -0.539 -4.800 -10.615 1.00 93.31 140 ALA A C 1
ATOM 1087 O O . ALA A 1 140 ? -1.371 -5.699 -10.410 1.00 93.31 140 ALA A O 1
ATOM 1088 N N . LYS A 1 141 ? -0.652 -3.918 -11.606 1.00 95.50 141 LYS A N 1
ATOM 1089 C CA . LYS A 1 141 ? -1.629 -4.003 -12.686 1.00 95.50 141 LYS A CA 1
ATOM 1090 C C . LYS A 1 141 ? -1.041 -4.755 -13.877 1.00 95.50 141 LYS A C 1
ATOM 1092 O O . LYS A 1 141 ? 0.147 -4.631 -14.168 1.00 95.50 141 LYS A O 1
ATOM 1097 N N . PHE A 1 142 ? -1.881 -5.477 -14.602 1.00 93.62 142 PHE A N 1
ATOM 1098 C CA . PHE A 1 142 ? -1.580 -5.888 -15.970 1.00 93.62 142 PHE A CA 1
ATOM 1099 C C . PHE A 1 142 ? -1.844 -4.736 -16.946 1.00 93.62 142 PHE A C 1
ATOM 1101 O O . PHE A 1 142 ? -2.593 -3.809 -16.641 1.00 93.62 142 PHE A O 1
ATOM 1108 N N . GLU A 1 143 ? -1.265 -4.784 -18.146 1.00 90.06 143 GLU A N 1
ATOM 1109 C CA . GLU A 1 143 ? -1.397 -3.686 -19.118 1.00 90.06 143 GLU A CA 1
ATOM 1110 C C . GLU A 1 143 ? -2.841 -3.400 -19.551 1.00 90.06 143 GLU A C 1
ATOM 1112 O O . GLU A 1 143 ? -3.194 -2.254 -19.813 1.00 90.06 143 GLU A O 1
ATOM 1117 N N . GLY A 1 144 ? -3.708 -4.417 -19.547 1.00 94.25 144 GLY A N 1
ATOM 1118 C CA . GLY A 1 144 ? -5.140 -4.239 -19.807 1.00 94.25 144 GLY A CA 1
ATOM 1119 C C . GLY A 1 144 ? -5.928 -3.609 -18.649 1.00 94.25 144 GLY A C 1
ATOM 1120 O O . GLY A 1 144 ? -7.083 -3.227 -18.835 1.00 94.25 144 GLY A O 1
ATOM 1121 N N . GLU A 1 145 ? -5.342 -3.503 -17.454 1.00 95.69 145 GLU A N 1
ATOM 1122 C CA . GLU A 1 145 ? -5.985 -2.926 -16.274 1.00 95.69 145 GLU A CA 1
ATOM 1123 C C . GLU A 1 145 ? -5.721 -1.414 -16.185 1.00 95.69 145 GLU A C 1
ATOM 1125 O O . GLU A 1 145 ? -4.627 -0.914 -16.471 1.00 95.69 145 GLU A O 1
ATOM 1130 N N . LYS A 1 146 ? -6.737 -0.670 -15.733 1.00 96.75 146 LYS A N 1
ATOM 1131 C CA . LYS A 1 146 ? -6.621 0.772 -15.492 1.00 96.75 146 LYS A CA 1
ATOM 1132 C C . LYS A 1 146 ? -5.925 1.041 -14.160 1.00 96.75 146 LYS A C 1
ATOM 1134 O O . LYS A 1 146 ? -6.261 0.423 -13.146 1.00 96.75 146 LYS A O 1
ATOM 1139 N N . SER A 1 147 ? -5.023 2.013 -14.144 1.00 97.44 147 SER A N 1
ATOM 1140 C CA . SER A 1 147 ? -4.410 2.508 -12.913 1.00 97.44 147 SER A CA 1
ATOM 1141 C C . SER A 1 147 ? -5.458 3.080 -11.956 1.00 97.44 147 SER A C 1
ATOM 1143 O O . SER A 1 147 ? -6.483 3.627 -12.366 1.00 97.44 147 SER A O 1
ATOM 1145 N N . GLY A 1 148 ? -5.238 2.898 -10.657 1.00 97.31 148 GLY A N 1
ATOM 1146 C CA . GLY A 1 148 ? -6.181 3.268 -9.606 1.00 97.31 148 GLY A CA 1
ATOM 1147 C C . GLY A 1 148 ? -7.439 2.396 -9.538 1.00 97.31 148 GLY A C 1
ATOM 1148 O O . GLY A 1 148 ? -8.375 2.755 -8.816 1.00 97.31 148 GLY A O 1
ATOM 1149 N N . THR A 1 149 ? -7.513 1.283 -10.279 1.00 98.06 149 THR A N 1
ATOM 1150 C CA . THR A 1 149 ? -8.592 0.296 -10.099 1.00 98.06 149 THR A CA 1
ATOM 1151 C C . THR A 1 149 ? -8.501 -0.283 -8.693 1.00 98.06 149 THR A C 1
ATOM 1153 O O . THR A 1 149 ? -7.421 -0.660 -8.247 1.00 98.06 149 THR A O 1
ATOM 1156 N N . VAL A 1 150 ? -9.631 -0.327 -7.992 1.00 97.81 150 VAL A N 1
ATOM 1157 C CA . VAL A 1 150 ? -9.717 -0.864 -6.632 1.00 97.81 150 VAL A CA 1
ATOM 1158 C C . VAL A 1 150 ? -10.299 -2.266 -6.713 1.00 97.81 150 VAL A C 1
ATOM 1160 O O . VAL A 1 150 ? -11.358 -2.454 -7.310 1.00 97.81 150 VAL A O 1
ATOM 1163 N N . VAL A 1 151 ? -9.602 -3.237 -6.133 1.00 95.81 151 VAL A N 1
ATOM 1164 C CA . VAL A 1 151 ? -10.012 -4.644 -6.089 1.00 95.81 151 VAL A CA 1
ATOM 1165 C C . VAL A 1 151 ? -10.064 -5.094 -4.637 1.00 95.81 151 VAL A C 1
ATOM 1167 O O . VAL A 1 151 ? -9.216 -4.707 -3.839 1.00 95.81 151 VAL A O 1
ATOM 1170 N N . GLU A 1 152 ? -11.043 -5.919 -4.293 1.00 94.88 152 GLU A N 1
ATOM 1171 C CA . GLU A 1 152 ? -11.133 -6.535 -2.972 1.00 94.88 152 GLU A CA 1
ATOM 1172 C C . GLU A 1 152 ? -10.678 -7.984 -2.999 1.00 94.88 152 GLU A C 1
ATOM 1174 O O . GLU A 1 152 ? -10.883 -8.707 -3.975 1.00 94.88 152 GLU A O 1
ATOM 1179 N N . GLY A 1 153 ? -10.107 -8.412 -1.883 1.00 92.62 153 GLY A N 1
ATOM 1180 C CA . GLY A 1 153 ? -9.692 -9.779 -1.652 1.00 92.62 153 GLY A CA 1
ATOM 1181 C C . GLY A 1 153 ? -9.893 -10.197 -0.203 1.00 92.62 153 GLY A C 1
ATOM 1182 O O . GLY A 1 153 ? -10.274 -9.414 0.670 1.00 92.62 153 GLY A O 1
ATOM 1183 N N . VAL A 1 154 ? -9.612 -11.471 0.041 1.00 91.38 154 VAL A N 1
ATOM 1184 C CA . VAL A 1 154 ? -9.559 -12.072 1.374 1.00 91.38 154 VAL A CA 1
ATOM 1185 C C . VAL A 1 154 ? -8.120 -12.505 1.626 1.00 91.38 154 VAL A C 1
ATOM 1187 O O . VAL A 1 154 ? -7.459 -13.020 0.725 1.00 91.38 154 VAL A O 1
ATOM 1190 N N . GLY A 1 155 ? -7.639 -12.295 2.849 1.00 90.56 155 GLY A N 1
ATOM 1191 C CA . GLY A 1 155 ? -6.261 -12.594 3.238 1.00 90.56 155 GLY A CA 1
ATOM 1192 C C . GLY A 1 155 ? -5.339 -11.376 3.225 1.00 90.56 155 GLY A C 1
ATOM 1193 O O . GLY A 1 155 ? -5.737 -10.263 2.871 1.00 90.56 155 GLY A O 1
ATOM 1194 N N . VAL A 1 156 ? -4.100 -11.598 3.666 1.00 88.12 156 VAL A N 1
ATOM 1195 C CA . VAL A 1 156 ? -3.110 -10.535 3.863 1.00 88.12 156 VAL A CA 1
ATOM 1196 C C . VAL A 1 156 ? -2.525 -10.099 2.522 1.00 88.12 156 VAL A C 1
ATOM 1198 O O . VAL A 1 156 ? -1.943 -10.902 1.785 1.00 88.12 156 VAL A O 1
ATOM 1201 N N . ALA A 1 157 ? -2.656 -8.805 2.241 1.00 83.62 157 ALA A N 1
ATOM 1202 C CA . ALA A 1 157 ? -2.035 -8.129 1.112 1.00 83.62 157 ALA A CA 1
ATOM 1203 C C . ALA A 1 157 ? -0.800 -7.363 1.596 1.00 83.62 157 ALA A C 1
ATOM 1205 O O . ALA A 1 157 ? -0.933 -6.266 2.129 1.00 83.62 157 ALA A O 1
ATOM 1206 N N . ILE A 1 158 ? 0.369 -8.000 1.484 1.00 81.25 158 ILE A N 1
ATOM 1207 C CA . ILE A 1 158 ? 1.679 -7.397 1.748 1.00 81.25 158 ILE A CA 1
ATOM 1208 C C . ILE A 1 158 ? 2.663 -7.910 0.695 1.00 81.25 158 ILE A C 1
ATOM 1210 O O . ILE A 1 158 ? 2.782 -9.125 0.492 1.00 81.25 158 ILE A O 1
ATOM 1214 N N . GLY A 1 159 ? 3.378 -6.996 0.040 1.00 69.94 159 GLY A N 1
ATOM 1215 C CA . GLY A 1 159 ? 4.500 -7.319 -0.844 1.00 69.94 159 GLY A CA 1
ATOM 1216 C C . GLY A 1 159 ? 5.766 -7.779 -0.097 1.00 69.94 159 GLY A C 1
ATOM 1217 O O . GLY A 1 159 ? 5.976 -7.462 1.068 1.00 69.94 159 GLY A O 1
ATOM 1218 N N . GLY A 1 160 ? 6.655 -8.517 -0.773 1.00 68.31 160 GLY A N 1
ATOM 1219 C CA . GLY A 1 160 ? 7.983 -8.882 -0.250 1.00 68.31 160 GLY A CA 1
ATOM 1220 C C . GLY A 1 160 ? 8.200 -10.381 -0.017 1.00 68.31 160 GLY A C 1
ATOM 1221 O O . GLY A 1 160 ? 7.510 -11.222 -0.584 1.00 68.31 160 GLY A O 1
ATOM 1222 N N . LEU A 1 161 ? 9.195 -10.723 0.812 1.00 64.06 161 LEU A N 1
ATOM 1223 C CA . LEU A 1 161 ? 9.686 -12.100 1.027 1.00 64.06 161 LEU A CA 1
ATOM 1224 C C . LEU A 1 161 ? 8.697 -13.031 1.762 1.00 64.06 161 LEU A C 1
ATOM 1226 O O . LEU A 1 161 ? 9.012 -14.192 2.001 1.00 64.06 161 LEU A O 1
ATOM 1230 N N . GLY A 1 162 ? 7.521 -12.530 2.151 1.00 78.19 162 GLY A N 1
ATOM 1231 C CA . GLY A 1 162 ? 6.443 -13.324 2.747 1.00 78.19 162 GLY A CA 1
ATOM 1232 C C . GLY A 1 162 ? 6.559 -13.597 4.251 1.00 78.19 162 GLY A C 1
ATOM 1233 O O . GLY A 1 162 ? 5.638 -14.178 4.814 1.00 78.19 162 GLY A O 1
ATOM 1234 N N . ILE A 1 163 ? 7.631 -13.156 4.921 1.00 85.62 163 ILE A N 1
ATOM 1235 C CA . ILE A 1 163 ? 7.818 -13.364 6.371 1.00 85.62 163 ILE A CA 1
ATOM 1236 C C . ILE A 1 163 ? 6.758 -12.599 7.178 1.00 85.62 163 ILE A C 1
ATOM 1238 O O . ILE A 1 163 ? 6.049 -13.202 7.978 1.00 85.62 163 ILE A O 1
ATOM 1242 N N . GLU A 1 164 ? 6.597 -11.295 6.928 1.00 86.50 164 GLU A N 1
ATOM 1243 C CA . GLU A 1 164 ? 5.567 -10.479 7.596 1.00 86.50 164 GLU A CA 1
ATOM 1244 C C . GLU A 1 164 ? 4.160 -11.004 7.306 1.00 86.50 164 GLU A C 1
ATOM 1246 O O . GLU A 1 164 ? 3.347 -11.151 8.218 1.00 86.50 164 GLU A O 1
ATOM 1251 N N . LYS A 1 165 ? 3.894 -11.377 6.047 1.00 90.38 165 LYS A N 1
ATOM 1252 C CA . LYS A 1 165 ? 2.627 -11.994 5.647 1.00 90.38 165 LYS A CA 1
ATOM 1253 C C . LYS A 1 165 ? 2.329 -13.245 6.478 1.00 90.38 165 LYS A C 1
ATOM 1255 O O . LYS A 1 165 ? 1.246 -13.351 7.047 1.00 90.38 165 LYS A O 1
ATOM 1260 N N . PHE A 1 166 ? 3.293 -14.159 6.587 1.00 90.88 166 PHE A N 1
ATOM 1261 C CA . PHE A 1 166 ? 3.153 -15.385 7.370 1.00 90.88 166 PHE A CA 1
ATOM 1262 C C . PHE A 1 166 ? 2.911 -15.102 8.858 1.00 90.88 166 PHE A C 1
ATOM 1264 O O . PHE A 1 166 ? 2.033 -15.716 9.467 1.00 90.88 166 PHE A O 1
ATOM 1271 N N . ASN A 1 167 ? 3.652 -14.159 9.447 1.00 91.88 167 ASN A N 1
ATOM 1272 C CA . ASN A 1 167 ? 3.478 -13.775 10.849 1.00 91.88 167 ASN A CA 1
ATOM 1273 C C . ASN A 1 167 ? 2.062 -13.252 11.113 1.00 91.88 167 ASN A C 1
ATOM 1275 O O . ASN A 1 167 ? 1.404 -13.687 12.060 1.00 91.88 167 ASN A O 1
ATOM 1279 N N . ILE A 1 168 ? 1.567 -12.376 10.242 1.00 92.44 168 ILE A N 1
ATOM 1280 C CA . ILE A 1 168 ? 0.231 -11.788 10.354 1.00 92.44 168 ILE A CA 1
ATOM 1281 C C . ILE A 1 168 ? -0.855 -12.847 10.157 1.00 92.44 168 ILE A C 1
ATOM 1283 O O . ILE A 1 168 ? -1.799 -12.893 10.943 1.00 92.44 168 ILE A O 1
ATOM 1287 N N . GLU A 1 169 ? -0.721 -13.734 9.170 1.00 93.19 169 GLU A N 1
ATOM 1288 C CA . GLU A 1 169 ? -1.669 -14.838 8.966 1.00 93.19 169 GLU A CA 1
ATOM 1289 C C . GLU A 1 169 ? -1.692 -15.789 10.171 1.00 93.19 169 GLU A C 1
ATOM 1291 O O . GLU A 1 169 ? -2.765 -16.206 10.610 1.00 93.19 169 GLU A O 1
ATOM 1296 N N . LYS A 1 170 ? -0.535 -16.068 10.782 1.00 94.19 170 LYS A N 1
ATOM 1297 C CA . LYS A 1 170 ? -0.437 -16.863 12.015 1.00 94.19 170 LYS A CA 1
ATOM 1298 C C . LYS A 1 170 ? -1.127 -16.179 13.198 1.00 94.19 170 LYS A C 1
ATOM 1300 O O . LYS A 1 170 ? -1.770 -16.859 14.000 1.00 94.19 170 LYS A O 1
ATOM 1305 N N . ILE A 1 171 ? -0.987 -14.860 13.340 1.00 91.69 171 ILE A N 1
ATOM 1306 C CA . ILE A 1 171 ? -1.691 -14.078 14.368 1.00 91.69 171 ILE A CA 1
ATOM 1307 C C . ILE A 1 171 ? -3.200 -14.138 14.112 1.00 91.69 171 ILE A C 1
ATOM 1309 O O . ILE A 1 171 ? -3.958 -14.514 15.005 1.00 91.69 171 ILE A O 1
ATOM 1313 N N . ALA A 1 172 ? -3.639 -13.850 12.888 1.00 92.50 172 ALA A N 1
ATOM 1314 C CA . ALA A 1 172 ? -5.049 -13.869 12.522 1.00 92.50 172 ALA A CA 1
ATOM 1315 C C . ALA A 1 172 ? -5.687 -15.248 12.742 1.00 92.50 172 ALA A C 1
ATOM 1317 O O . ALA A 1 172 ? -6.772 -15.326 13.311 1.00 92.50 172 ALA A O 1
ATOM 1318 N N . ALA A 1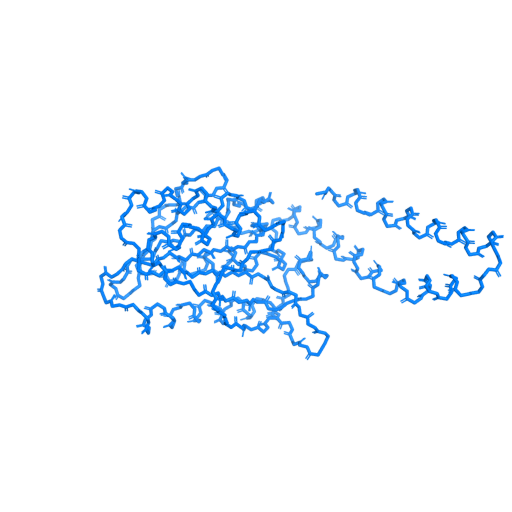 173 ? -4.991 -16.335 12.395 1.00 92.94 173 ALA A N 1
ATOM 1319 C CA . ALA A 1 173 ? -5.453 -17.699 12.648 1.00 92.94 173 ALA A CA 1
ATOM 1320 C C . ALA A 1 173 ? -5.588 -18.001 14.150 1.00 92.94 173 ALA A C 1
ATOM 1322 O O . AL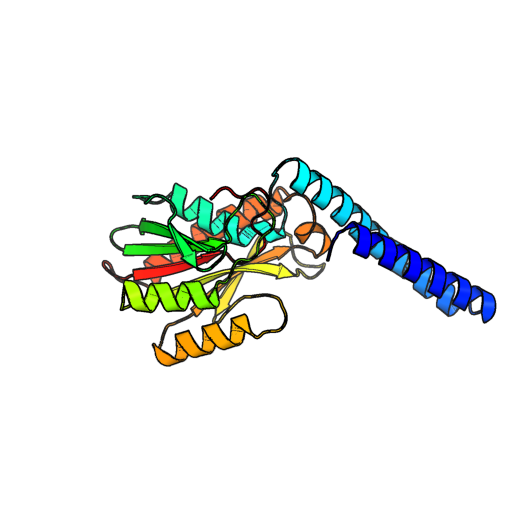A A 1 173 ? -6.585 -18.580 14.574 1.00 92.94 173 ALA A O 1
ATOM 1323 N N . ARG A 1 174 ? -4.625 -17.562 14.975 1.00 91.94 174 ARG A N 1
ATOM 1324 C CA . ARG A 1 174 ? -4.643 -17.765 16.437 1.00 91.94 174 ARG A CA 1
ATOM 1325 C C . ARG A 1 174 ? -5.851 -17.110 17.107 1.00 91.94 174 ARG A C 1
ATOM 1327 O O . ARG A 1 174 ? -6.397 -17.666 18.053 1.00 91.94 174 ARG A O 1
ATOM 1334 N N . PHE A 1 175 ? -6.253 -15.939 16.619 1.00 89.25 175 PHE A N 1
ATOM 1335 C CA . PHE A 1 175 ? -7.370 -15.160 17.159 1.00 89.25 175 PHE A CA 1
ATOM 1336 C C . PHE A 1 175 ? -8.667 -15.302 16.342 1.00 89.25 175 PHE A C 1
ATOM 1338 O O . PHE A 1 175 ? -9.646 -14.618 16.635 1.00 89.25 175 PHE A O 1
ATOM 1345 N N . ASN A 1 176 ? -8.686 -16.192 15.341 1.00 91.12 176 ASN A N 1
ATOM 1346 C CA . ASN A 1 176 ? -9.794 -16.409 14.407 1.00 91.12 176 ASN A CA 1
ATOM 1347 C C . ASN A 1 176 ? -10.323 -15.102 13.776 1.00 91.12 176 ASN A C 1
ATOM 1349 O O . ASN A 1 176 ? -11.530 -14.850 13.735 1.00 91.12 176 ASN A O 1
ATOM 1353 N N . LEU A 1 177 ? -9.401 -14.244 13.330 1.00 92.31 177 LEU A N 1
ATOM 1354 C CA . LEU A 1 177 ? -9.700 -12.928 12.773 1.00 92.31 177 LEU A CA 1
ATOM 1355 C C . LEU A 1 177 ? -9.928 -13.015 11.259 1.00 92.31 177 LEU A C 1
ATOM 1357 O O . LEU A 1 177 ? -9.026 -13.442 10.534 1.00 92.31 177 LEU A O 1
ATOM 1361 N N . PRO A 1 178 ? -11.085 -12.559 10.749 1.00 94.38 178 PRO A N 1
ATOM 1362 C CA . PRO A 1 178 ? -11.280 -12.413 9.316 1.00 94.38 178 PRO A CA 1
ATOM 1363 C C . PRO A 1 178 ? -10.374 -11.306 8.763 1.00 94.38 178 PRO A C 1
ATOM 1365 O O . PRO A 1 178 ? -10.214 -10.248 9.380 1.00 94.38 178 PRO A O 1
ATOM 1368 N N . ILE A 1 179 ? -9.808 -11.549 7.578 1.00 95.06 179 ILE A N 1
ATOM 1369 C CA . ILE A 1 179 ? -8.897 -10.627 6.892 1.00 95.06 179 ILE A CA 1
ATOM 1370 C C . ILE A 1 179 ? -9.480 -10.247 5.537 1.00 95.06 179 ILE A C 1
ATOM 1372 O O . ILE A 1 179 ? -9.709 -11.116 4.696 1.00 95.06 179 ILE A O 1
ATOM 1376 N N . TYR A 1 180 ? -9.651 -8.951 5.313 1.00 96.12 180 TYR A N 1
ATOM 1377 C CA . TYR A 1 180 ? -9.987 -8.381 4.014 1.00 96.12 180 TYR A CA 1
ATOM 1378 C C . TYR A 1 180 ? -8.811 -7.575 3.493 1.00 96.12 180 TYR A C 1
ATOM 1380 O O . TYR A 1 180 ? -8.077 -6.961 4.267 1.00 96.12 180 TYR A O 1
ATOM 1388 N N . SER A 1 181 ? -8.655 -7.554 2.179 1.00 95.94 181 SER A N 1
ATOM 1389 C CA . SER A 1 181 ? -7.687 -6.711 1.496 1.00 95.94 181 SER A CA 1
ATOM 1390 C C . SER A 1 181 ? -8.373 -5.832 0.461 1.00 95.94 181 SER A C 1
ATOM 1392 O O . SER A 1 181 ? -9.315 -6.246 -0.211 1.00 95.94 181 SER A O 1
ATOM 1394 N N . ILE A 1 182 ? -7.884 -4.605 0.341 1.00 97.75 182 ILE A N 1
ATOM 1395 C CA . ILE A 1 182 ? -8.225 -3.658 -0.710 1.00 97.75 182 ILE A CA 1
ATOM 1396 C C . ILE A 1 182 ? -6.927 -3.336 -1.440 1.00 97.75 182 ILE A C 1
ATOM 1398 O O . ILE A 1 182 ? -5.973 -2.834 -0.852 1.00 97.75 182 ILE A O 1
ATOM 1402 N N . LEU A 1 183 ? -6.897 -3.637 -2.729 1.00 97.25 183 LEU A N 1
ATOM 1403 C CA . LEU A 1 183 ? -5.735 -3.481 -3.586 1.00 97.25 183 LEU A CA 1
ATOM 1404 C C . LEU A 1 183 ? -5.968 -2.339 -4.566 1.00 97.25 183 LEU A C 1
ATOM 1406 O O . LEU A 1 183 ? -6.968 -2.333 -5.287 1.00 97.25 183 LEU A O 1
ATOM 1410 N N . ILE A 1 184 ? -5.032 -1.397 -4.622 1.00 98.06 184 ILE A N 1
ATOM 1411 C CA . ILE A 1 184 ? -5.046 -0.306 -5.599 1.00 98.06 184 ILE A CA 1
ATOM 1412 C C . ILE A 1 184 ? -4.069 -0.657 -6.720 1.00 98.06 184 ILE A C 1
ATOM 1414 O O . ILE A 1 184 ? -2.859 -0.716 -6.516 1.00 98.06 184 ILE A O 1
ATOM 1418 N N . LYS A 1 185 ? -4.610 -0.902 -7.913 1.00 97.44 185 LYS A N 1
ATOM 1419 C CA . LYS A 1 185 ? -3.857 -1.349 -9.087 1.00 97.44 185 LYS A CA 1
ATOM 1420 C C . LYS A 1 185 ? -3.017 -0.225 -9.690 1.00 97.44 185 LYS A C 1
ATOM 1422 O O . LYS A 1 185 ? -3.553 0.835 -10.003 1.00 97.44 185 LYS A O 1
ATOM 1427 N N . MET A 1 186 ? -1.731 -0.471 -9.915 1.00 96.75 186 MET A N 1
ATOM 1428 C CA . MET A 1 186 ? -0.803 0.453 -10.582 1.00 96.75 186 MET A CA 1
ATOM 1429 C C . MET A 1 186 ? 0.342 -0.299 -11.271 1.00 96.75 186 MET A C 1
ATOM 1431 O O . MET A 1 186 ? 0.589 -1.466 -10.961 1.00 96.75 186 MET A O 1
ATOM 1435 N N . SER A 1 187 ? 1.034 0.330 -12.221 1.00 95.75 187 SER A N 1
ATOM 1436 C CA . SER A 1 187 ? 2.264 -0.248 -12.780 1.00 95.75 187 SER A CA 1
ATOM 1437 C C . SER A 1 187 ? 3.429 -0.147 -11.790 1.00 95.75 187 SER A C 1
ATOM 1439 O O . SER A 1 187 ? 3.406 0.647 -10.847 1.00 95.75 187 SER A O 1
ATOM 1441 N N . SER A 1 188 ? 4.488 -0.924 -12.022 1.00 91.19 188 SER A N 1
ATOM 1442 C CA . SER A 1 188 ? 5.729 -0.813 -11.246 1.00 91.19 188 SER A CA 1
ATOM 1443 C C . SER A 1 188 ? 6.354 0.583 -11.349 1.00 91.19 188 SER A C 1
ATOM 1445 O O . SER A 1 188 ? 6.866 1.101 -10.360 1.00 91.19 188 SER A O 1
ATOM 1447 N N . ALA A 1 189 ? 6.266 1.220 -12.521 1.00 93.12 189 ALA A N 1
ATOM 1448 C CA . ALA A 1 189 ? 6.728 2.589 -12.722 1.00 93.12 189 ALA A CA 1
ATOM 1449 C C . ALA A 1 189 ? 5.900 3.590 -11.900 1.00 93.12 189 ALA A C 1
ATOM 1451 O O . ALA A 1 189 ? 6.454 4.441 -11.205 1.00 93.12 189 ALA A O 1
ATOM 1452 N N . GLU A 1 190 ? 4.574 3.452 -11.911 1.00 95.69 190 GLU A N 1
ATOM 1453 C CA . GLU A 1 190 ? 3.683 4.305 -11.126 1.00 95.69 190 GLU A CA 1
ATOM 1454 C C . GLU A 1 190 ? 3.936 4.179 -9.620 1.00 95.69 190 GLU A C 1
ATOM 1456 O O . GLU A 1 190 ? 3.966 5.199 -8.934 1.00 95.69 190 GLU A O 1
ATOM 1461 N N . ALA A 1 191 ? 4.186 2.964 -9.119 1.00 94.06 191 ALA A N 1
ATOM 1462 C CA . ALA A 1 191 ? 4.495 2.716 -7.710 1.00 94.06 191 ALA A CA 1
ATOM 1463 C C . ALA A 1 191 ? 5.746 3.477 -7.232 1.00 94.06 191 ALA A C 1
ATOM 1465 O O . ALA A 1 191 ? 5.765 3.994 -6.115 1.00 94.06 191 ALA A O 1
ATOM 1466 N N . LEU A 1 192 ? 6.768 3.583 -8.088 1.00 91.81 192 LEU A N 1
ATOM 1467 C CA . LEU A 1 192 ? 8.042 4.245 -7.779 1.00 91.81 192 LEU A CA 1
ATOM 1468 C C . LEU A 1 192 ? 8.029 5.760 -8.024 1.00 91.81 192 LEU A C 1
ATOM 1470 O O . LEU A 1 192 ? 8.886 6.468 -7.499 1.00 91.81 192 LEU A O 1
ATOM 1474 N N . SER A 1 193 ? 7.092 6.253 -8.829 1.00 94.31 193 SER A N 1
ATOM 1475 C CA . SER A 1 193 ? 7.009 7.656 -9.245 1.00 94.31 193 SER A CA 1
ATOM 1476 C C . SER A 1 193 ? 6.009 8.464 -8.413 1.00 94.31 193 SER A C 1
ATOM 1478 O O . SER A 1 193 ? 5.258 7.911 -7.609 1.00 94.31 193 SER A O 1
ATOM 1480 N N . VAL A 1 194 ? 5.974 9.785 -8.626 1.00 95.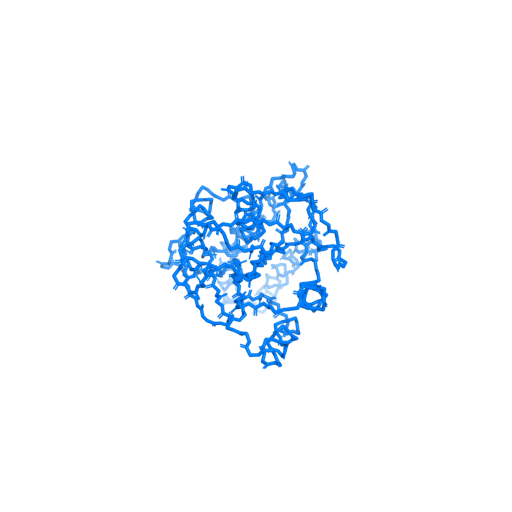44 194 VAL A N 1
ATOM 1481 C CA . VAL A 1 194 ? 4.949 10.663 -8.035 1.00 95.44 194 VAL A CA 1
ATOM 1482 C C . VAL A 1 194 ? 3.548 10.118 -8.327 1.00 95.44 194 VAL A C 1
ATOM 1484 O O . VAL A 1 194 ? 3.221 9.792 -9.469 1.00 95.44 194 VAL A O 1
ATOM 1487 N N . MET A 1 195 ? 2.704 10.067 -7.296 1.00 96.31 195 MET A N 1
ATOM 1488 C CA . MET A 1 195 ? 1.351 9.527 -7.396 1.00 96.31 195 MET A CA 1
ATOM 1489 C C . MET A 1 195 ? 0.536 10.229 -8.493 1.00 96.31 195 MET A C 1
ATOM 1491 O O . MET A 1 195 ? 0.348 11.449 -8.483 1.00 96.31 195 MET A O 1
ATOM 1495 N N . THR A 1 196 ? 0.002 9.442 -9.428 1.00 96.44 196 THR A N 1
ATOM 1496 C CA . THR A 1 196 ? -0.826 9.951 -10.526 1.00 96.44 196 THR A CA 1
ATOM 1497 C C . THR A 1 196 ? -2.233 10.324 -10.048 1.00 96.44 196 THR A C 1
ATOM 1499 O O . THR A 1 196 ? -2.707 9.891 -8.992 1.00 96.44 196 THR A O 1
ATOM 1502 N N . LYS A 1 197 ? -2.954 11.121 -10.850 1.00 97.06 197 LYS A N 1
ATOM 1503 C CA . LYS A 1 197 ? -4.358 11.469 -10.564 1.00 97.06 197 LYS A CA 1
ATOM 1504 C C . LYS A 1 197 ? -5.257 10.233 -10.499 1.00 97.06 197 LYS A C 1
ATOM 1506 O O . LYS A 1 197 ? -6.182 10.216 -9.689 1.00 97.06 197 LYS A O 1
ATOM 1511 N N . ASP A 1 198 ? -4.984 9.221 -11.316 1.00 97.62 198 ASP A N 1
ATOM 1512 C CA . ASP A 1 198 ? -5.773 7.990 -11.360 1.00 97.62 198 ASP A CA 1
ATOM 1513 C C . ASP A 1 198 ? -5.580 7.161 -10.089 1.00 97.62 198 ASP A C 1
ATOM 1515 O O . ASP A 1 198 ? -6.567 6.745 -9.476 1.00 97.62 198 ASP A O 1
ATOM 1519 N N . ILE A 1 199 ? -4.337 7.019 -9.609 1.00 97.94 199 ILE A N 1
ATOM 1520 C CA . ILE A 1 199 ? -4.060 6.386 -8.310 1.00 97.94 199 ILE A CA 1
ATOM 1521 C C . ILE A 1 199 ? -4.723 7.174 -7.181 1.00 97.94 199 ILE A C 1
ATOM 1523 O O . ILE A 1 199 ? -5.372 6.577 -6.326 1.00 97.94 199 ILE A O 1
ATOM 1527 N N . LEU A 1 200 ? -4.649 8.508 -7.194 1.00 97.50 200 LEU A N 1
ATOM 1528 C CA . LEU A 1 200 ? -5.302 9.339 -6.180 1.00 97.50 200 LEU A CA 1
ATOM 1529 C C . LEU A 1 200 ? -6.835 9.175 -6.179 1.00 97.50 200 LEU A C 1
ATOM 1531 O O . LEU A 1 200 ? -7.461 9.197 -5.117 1.00 97.50 200 LEU A O 1
ATOM 1535 N N . GLN A 1 201 ? -7.462 9.002 -7.346 1.00 98.06 201 GLN A N 1
ATOM 1536 C CA . GLN A 1 201 ? -8.882 8.638 -7.428 1.00 98.06 201 GLN A CA 1
ATOM 1537 C C . GLN A 1 201 ? -9.133 7.228 -6.880 1.00 98.06 201 GLN A C 1
ATOM 1539 O O . GLN A 1 201 ? -10.111 7.023 -6.162 1.00 98.06 201 GLN A O 1
ATOM 1544 N N . GLY A 1 202 ? -8.237 6.280 -7.164 1.00 98.12 202 GLY A N 1
ATOM 1545 C CA . GLY A 1 202 ? -8.233 4.945 -6.565 1.00 98.12 202 GLY A CA 1
ATOM 1546 C C . GLY A 1 202 ? -8.192 4.988 -5.039 1.00 98.12 202 GLY A C 1
ATOM 1547 O O . GLY A 1 202 ? -9.027 4.365 -4.395 1.00 98.12 202 GLY A O 1
ATOM 1548 N N . VAL A 1 203 ? -7.314 5.808 -4.458 1.00 98.12 203 VAL A N 1
ATOM 1549 C CA . VAL A 1 203 ? -7.227 6.052 -3.010 1.00 98.12 203 VAL A CA 1
ATOM 1550 C C . VAL A 1 203 ? -8.564 6.537 -2.451 1.00 98.12 203 VAL A C 1
ATOM 1552 O O . VAL A 1 203 ? -9.033 5.999 -1.455 1.00 98.12 203 VAL A O 1
ATOM 1555 N N . LYS A 1 204 ? -9.219 7.517 -3.089 1.00 97.62 204 LYS A N 1
ATOM 1556 C CA . LYS A 1 204 ? -10.539 8.000 -2.636 1.00 97.62 204 LYS A CA 1
ATOM 1557 C C . LYS A 1 204 ? -11.581 6.878 -2.637 1.00 97.62 204 LYS A C 1
ATOM 1559 O O . LYS A 1 204 ? -12.224 6.654 -1.618 1.00 97.62 204 LYS A O 1
ATOM 1564 N N . ARG A 1 205 ? -11.670 6.124 -3.739 1.00 98.06 205 ARG A N 1
ATOM 1565 C CA . ARG A 1 205 ? -12.567 4.962 -3.848 1.00 98.06 205 ARG A CA 1
ATOM 1566 C C . ARG A 1 205 ? -12.255 3.889 -2.803 1.00 98.06 205 ARG A C 1
ATOM 1568 O O . ARG A 1 205 ? -13.173 3.281 -2.265 1.00 98.06 205 ARG A O 1
ATOM 1575 N N . ALA A 1 206 ? -10.980 3.668 -2.494 1.00 98.06 206 ALA A N 1
ATOM 1576 C CA . ALA A 1 206 ? -10.557 2.722 -1.471 1.00 98.06 206 ALA A CA 1
ATOM 1577 C C . ALA A 1 206 ? -10.970 3.177 -0.064 1.00 98.06 206 ALA A C 1
ATOM 1579 O O . ALA A 1 206 ? -11.461 2.348 0.695 1.00 98.06 206 ALA A O 1
ATOM 1580 N N . VAL A 1 207 ? -10.866 4.472 0.274 1.00 97.75 207 VAL A N 1
ATOM 1581 C CA . VAL A 1 207 ? -11.395 5.001 1.550 1.00 97.75 207 VAL A CA 1
ATOM 1582 C C . VAL A 1 207 ? -12.891 4.712 1.673 1.00 97.75 207 VAL A C 1
ATOM 1584 O O . VAL A 1 207 ? -13.333 4.207 2.706 1.00 97.75 207 VAL A O 1
ATOM 1587 N N . ASP A 1 208 ? -13.667 4.998 0.626 1.00 96.88 208 ASP A N 1
ATOM 1588 C CA . ASP A 1 208 ? -15.105 4.722 0.626 1.00 96.88 208 ASP A CA 1
ATOM 1589 C C . ASP A 1 208 ? -15.366 3.223 0.795 1.00 96.88 208 ASP A C 1
ATOM 1591 O O . ASP A 1 208 ? -16.206 2.816 1.600 1.00 96.88 208 ASP A O 1
ATOM 1595 N N . ARG A 1 209 ? -14.581 2.372 0.125 1.00 97.00 209 ARG A N 1
ATOM 1596 C CA . ARG A 1 209 ? -14.731 0.923 0.247 1.00 97.00 209 ARG A CA 1
ATOM 1597 C C . ARG A 1 209 ? -14.400 0.398 1.640 1.00 97.00 209 ARG A C 1
ATOM 1599 O O . ARG A 1 209 ? -15.146 -0.441 2.139 1.00 97.00 209 ARG A O 1
ATOM 1606 N N . VAL A 1 210 ? -13.370 0.929 2.304 1.00 97.00 210 VAL A N 1
ATOM 1607 C CA . VAL A 1 210 ? -13.083 0.620 3.717 1.00 97.00 210 VAL A CA 1
ATOM 1608 C C . VAL A 1 210 ? -14.303 0.944 4.581 1.00 97.00 210 VAL A C 1
ATOM 1610 O O . VAL A 1 210 ? -14.724 0.101 5.372 1.00 97.00 210 VAL A O 1
ATOM 1613 N N . LYS A 1 211 ? -14.911 2.129 4.411 1.00 95.56 211 LYS A N 1
ATOM 1614 C CA . LYS A 1 211 ? -16.115 2.518 5.167 1.00 95.56 211 LYS A CA 1
ATOM 1615 C C . LYS A 1 211 ? -17.254 1.521 4.954 1.00 95.56 211 LYS A C 1
ATOM 1617 O O . LYS A 1 211 ? -17.848 1.074 5.932 1.00 95.56 211 LYS A O 1
ATOM 1622 N N . HIS A 1 212 ? -17.520 1.131 3.707 1.00 95.19 212 HIS A N 1
ATOM 1623 C CA . HIS A 1 212 ? -18.545 0.133 3.393 1.00 95.19 212 HIS A CA 1
ATOM 1624 C C . HIS A 1 212 ? -18.276 -1.212 4.075 1.00 95.19 212 HIS A C 1
ATOM 1626 O O . HIS A 1 212 ? -19.166 -1.733 4.741 1.00 95.19 212 HIS A O 1
ATOM 1632 N N . ILE A 1 213 ? -17.045 -1.733 4.005 1.00 94.75 213 ILE A N 1
ATOM 1633 C CA . ILE A 1 213 ? -16.684 -3.004 4.655 1.00 94.75 213 ILE A CA 1
ATOM 1634 C C . ILE A 1 213 ? -16.908 -2.929 6.170 1.00 94.75 213 ILE A C 1
ATOM 1636 O O . ILE A 1 213 ? -17.505 -3.838 6.743 1.00 94.75 213 ILE A O 1
ATOM 1640 N N . VAL A 1 214 ? -16.478 -1.845 6.824 1.00 93.94 214 VAL A N 1
ATOM 1641 C CA . VAL A 1 214 ? -16.665 -1.660 8.275 1.00 93.94 214 VAL A CA 1
ATOM 1642 C C . VAL A 1 214 ? -18.150 -1.641 8.653 1.00 93.94 214 VAL A C 1
ATOM 1644 O O . VAL A 1 214 ? -18.539 -2.225 9.665 1.00 93.94 214 VAL A O 1
ATOM 1647 N N . LEU A 1 215 ? -18.995 -0.988 7.853 1.00 93.12 215 LEU A N 1
ATOM 1648 C CA . LEU A 1 215 ? -20.430 -0.887 8.123 1.00 93.12 215 LEU A CA 1
ATOM 1649 C C . LEU A 1 215 ? -21.179 -2.200 7.850 1.00 93.12 215 LEU A C 1
ATOM 1651 O O . LEU A 1 215 ? -22.061 -2.559 8.629 1.00 93.12 215 LEU A O 1
ATOM 1655 N N . GLU A 1 216 ? -20.820 -2.916 6.784 1.00 93.38 216 GLU A N 1
ATOM 1656 C CA . GLU A 1 216 ? -21.477 -4.158 6.354 1.00 93.38 216 GLU A CA 1
ATOM 1657 C C . GLU A 1 216 ? -21.050 -5.379 7.177 1.00 93.38 216 GLU A C 1
ATOM 1659 O O . GLU A 1 216 ? -21.849 -6.289 7.400 1.00 93.38 216 GLU A O 1
ATOM 1664 N N . ARG A 1 217 ? -19.784 -5.437 7.608 1.00 91.06 217 ARG A N 1
ATOM 1665 C CA . ARG A 1 217 ? -19.192 -6.639 8.224 1.00 91.06 217 ARG A CA 1
ATOM 1666 C C . ARG A 1 217 ? -19.063 -6.565 9.736 1.00 91.06 217 ARG A C 1
ATOM 1668 O O . ARG A 1 217 ? -18.765 -7.584 10.358 1.00 91.06 217 ARG A O 1
ATOM 1675 N N . CYS A 1 218 ? -19.262 -5.397 10.337 1.00 91.25 218 CYS A N 1
ATOM 1676 C CA . CYS A 1 218 ? -19.064 -5.217 11.767 1.00 91.25 218 CYS A CA 1
ATOM 1677 C C . CYS A 1 218 ? -20.297 -4.602 12.437 1.00 91.25 218 CYS A C 1
ATOM 1679 O O . CYS A 1 218 ? -20.896 -3.647 11.936 1.00 91.25 218 CYS A O 1
ATOM 1681 N N . SER A 1 219 ? -20.672 -5.140 13.598 1.00 90.81 219 SER A N 1
ATOM 1682 C CA . SER A 1 219 ? -21.747 -4.608 14.439 1.00 90.81 219 SER A CA 1
ATOM 1683 C C . SER A 1 219 ? -21.314 -3.324 15.153 1.00 90.81 219 SER A C 1
ATOM 1685 O O . SER A 1 219 ? -20.128 -3.076 15.331 1.00 90.81 219 SER A O 1
ATOM 1687 N N . ALA A 1 220 ? -22.257 -2.506 15.624 1.00 88.88 220 ALA A N 1
ATOM 1688 C CA . ALA A 1 220 ? -21.906 -1.381 16.496 1.00 88.88 220 ALA A CA 1
ATOM 1689 C C . ALA A 1 220 ? -21.121 -1.867 17.737 1.00 88.88 220 ALA A C 1
ATOM 1691 O O . ALA A 1 220 ? -21.358 -2.970 18.232 1.00 88.88 220 ALA A O 1
ATOM 1692 N N . GLY A 1 221 ? -20.157 -1.069 18.210 1.00 89.25 221 GLY A N 1
ATOM 1693 C CA . GLY A 1 221 ? -19.292 -1.411 19.347 1.00 89.25 221 GLY A CA 1
ATOM 1694 C C . GLY A 1 221 ? -18.117 -2.348 19.036 1.00 89.25 221 GLY A C 1
ATOM 1695 O O . GLY A 1 221 ? -17.290 -2.590 19.911 1.00 89.25 221 GLY A O 1
ATOM 1696 N N . SER A 1 222 ? -17.994 -2.864 17.810 1.00 93.81 222 SER A N 1
ATOM 1697 C CA . SER A 1 222 ? -16.840 -3.675 17.408 1.00 93.81 222 SER A CA 1
ATOM 1698 C C . SER A 1 222 ? -15.574 -2.837 17.203 1.00 93.81 222 SER A C 1
ATOM 1700 O O . SER A 1 222 ? -15.654 -1.683 16.770 1.00 93.81 222 SER A O 1
ATOM 1702 N N . THR A 1 223 ? -14.416 -3.471 17.396 1.00 95.75 223 THR A N 1
ATOM 1703 C CA . THR A 1 223 ? -13.100 -2.908 17.065 1.00 95.75 223 THR A CA 1
ATOM 1704 C C . THR A 1 223 ? -12.586 -3.489 15.749 1.00 95.75 223 THR A C 1
ATOM 1706 O O . THR A 1 223 ? -12.478 -4.709 15.613 1.00 95.75 223 THR A O 1
ATOM 1709 N N . VAL A 1 224 ? -12.243 -2.627 14.795 1.00 96.62 224 VAL A N 1
ATOM 1710 C CA . VAL A 1 224 ? -11.656 -2.986 13.494 1.00 96.62 224 VAL A CA 1
ATOM 1711 C C . VAL A 1 224 ? -10.225 -2.474 13.426 1.00 96.62 224 VAL A C 1
ATOM 1713 O O . VAL A 1 224 ? -9.952 -1.366 13.880 1.00 96.62 224 VAL A O 1
ATOM 1716 N N . LEU A 1 225 ? -9.323 -3.259 12.841 1.00 97.25 225 LEU A N 1
ATOM 1717 C CA . LEU A 1 225 ? -7.966 -2.823 12.530 1.00 97.25 225 LEU A CA 1
ATOM 1718 C C . LEU A 1 225 ? -7.871 -2.521 11.033 1.00 97.25 225 LEU A C 1
ATOM 1720 O O . LEU A 1 225 ? -8.084 -3.410 10.210 1.00 97.25 225 LEU A O 1
ATOM 1724 N N . LEU A 1 226 ? -7.564 -1.276 10.687 1.00 97.50 226 LEU A N 1
ATOM 1725 C CA . LEU A 1 226 ? -7.272 -0.837 9.325 1.00 97.50 226 LEU A CA 1
ATOM 1726 C C . LEU A 1 226 ? -5.760 -0.674 9.184 1.00 97.50 226 LEU A C 1
ATOM 1728 O O . LEU A 1 226 ? -5.167 0.115 9.910 1.00 97.50 226 LEU A O 1
ATOM 1732 N N . ILE A 1 227 ? -5.141 -1.386 8.251 1.00 97.56 227 ILE A N 1
ATOM 1733 C CA . ILE A 1 227 ? -3.695 -1.392 8.044 1.00 97.56 227 ILE A CA 1
ATOM 1734 C C . ILE A 1 227 ? -3.384 -0.836 6.655 1.00 97.56 227 ILE A C 1
ATOM 1736 O O . ILE A 1 227 ? -3.737 -1.446 5.647 1.00 97.56 227 ILE A O 1
ATOM 1740 N N . GLY A 1 228 ? -2.715 0.316 6.602 1.00 96.94 228 GLY A N 1
ATOM 1741 C CA . GLY A 1 228 ? -2.153 0.877 5.375 1.00 96.94 228 GLY A CA 1
ATOM 1742 C C . GLY A 1 228 ? -0.756 0.320 5.119 1.00 96.94 228 GLY A C 1
ATOM 1743 O O . GLY A 1 228 ? 0.176 0.641 5.856 1.00 96.94 228 GLY A O 1
ATOM 1744 N N . VAL A 1 229 ? -0.624 -0.497 4.077 1.00 95.81 229 VAL A N 1
ATOM 1745 C CA . VAL A 1 229 ? 0.612 -1.167 3.657 1.00 95.81 229 VAL A CA 1
ATOM 1746 C C . VAL A 1 229 ? 1.248 -0.411 2.501 1.00 95.81 229 VAL A C 1
ATOM 1748 O O . VAL A 1 229 ? 0.550 0.036 1.595 1.00 95.81 229 VAL A O 1
ATOM 1751 N N . GLY A 1 230 ? 2.569 -0.275 2.551 1.00 92.69 230 GLY A N 1
ATOM 1752 C CA . GLY A 1 230 ? 3.360 0.391 1.523 1.00 92.69 230 GLY A CA 1
ATOM 1753 C C . GLY A 1 230 ? 4.248 1.475 2.114 1.00 92.69 230 GLY A C 1
ATOM 1754 O O . GLY A 1 230 ? 4.258 1.727 3.325 1.00 92.69 230 GLY A O 1
ATOM 1755 N N . ASN A 1 231 ? 5.022 2.120 1.253 1.00 92.75 231 ASN A N 1
ATOM 1756 C CA . ASN A 1 231 ? 5.950 3.154 1.664 1.00 92.75 231 ASN A CA 1
ATOM 1757 C C . ASN A 1 231 ? 5.238 4.476 1.987 1.00 92.75 231 ASN A C 1
ATOM 1759 O O . ASN A 1 231 ? 4.489 5.013 1.182 1.00 92.75 231 ASN A O 1
ATOM 1763 N N . THR A 1 232 ? 5.520 5.075 3.137 1.00 94.25 232 THR A N 1
ATOM 1764 C CA . THR A 1 232 ? 4.854 6.303 3.605 1.00 94.25 232 THR A CA 1
ATOM 1765 C C . THR A 1 232 ? 5.500 7.622 3.133 1.00 94.25 232 THR A C 1
ATOM 1767 O O . THR A 1 232 ? 5.257 8.667 3.747 1.00 94.25 232 THR A O 1
ATOM 1770 N N . VAL A 1 233 ? 6.295 7.606 2.050 1.00 94.38 233 VAL A N 1
ATOM 1771 C CA . VAL A 1 233 ? 6.860 8.829 1.438 1.00 94.38 233 VAL A CA 1
ATOM 1772 C C . VAL A 1 233 ? 5.762 9.872 1.215 1.00 94.38 233 VAL A C 1
ATOM 1774 O O . VAL A 1 233 ? 4.718 9.577 0.644 1.00 94.38 233 VAL A O 1
ATOM 1777 N N . GLY A 1 234 ? 5.974 11.097 1.696 1.00 92.50 234 GLY A N 1
ATOM 1778 C CA . GLY A 1 234 ? 5.040 12.216 1.530 1.00 92.50 234 GLY A CA 1
ATOM 1779 C C . GLY A 1 234 ? 3.687 12.070 2.238 1.00 92.50 234 GLY A C 1
ATOM 1780 O O . GLY A 1 234 ? 2.824 12.936 2.095 1.00 92.50 234 GLY A O 1
ATOM 1781 N N . VAL A 1 235 ? 3.484 11.009 3.025 1.00 94.25 235 VAL A N 1
ATOM 1782 C CA . VAL A 1 235 ? 2.290 10.814 3.857 1.00 94.25 235 VAL A CA 1
ATOM 1783 C C . VAL A 1 235 ? 2.639 11.169 5.296 1.00 94.25 235 VAL A C 1
ATOM 1785 O O . VAL A 1 235 ? 3.486 10.532 5.919 1.00 94.25 235 VAL A O 1
ATOM 1788 N N . LEU A 1 236 ? 1.986 12.201 5.826 1.00 87.50 236 LEU A N 1
ATOM 1789 C CA . LEU A 1 236 ? 2.241 12.700 7.178 1.00 87.50 236 LEU A CA 1
ATOM 1790 C C . LEU A 1 236 ? 1.947 11.644 8.268 1.00 87.50 236 LEU A C 1
ATOM 1792 O O . LEU A 1 236 ? 1.205 10.691 8.002 1.00 87.50 236 LEU A O 1
ATOM 1796 N N . PRO A 1 237 ? 2.557 11.788 9.465 1.00 76.19 237 PRO A N 1
ATOM 1797 C CA . PRO A 1 237 ? 2.319 10.937 10.630 1.00 76.19 237 PRO A CA 1
ATOM 1798 C C . PRO A 1 237 ? 0.844 10.683 10.925 1.00 76.19 237 PRO A C 1
ATOM 1800 O O . PRO A 1 237 ? 0.070 11.660 11.021 1.00 76.19 237 PRO A O 1
#

Solvent-accessible surface area (backbone atoms only — not comparable to full-atom values): 11739 Å² total; per-residue (Å²): 132,58,68,68,57,53,54,52,48,53,54,51,51,53,52,49,48,52,50,49,16,60,75,69,67,35,64,65,50,46,52,51,50,61,69,45,46,64,60,54,51,46,45,52,52,13,48,56,37,23,51,54,16,59,78,67,45,38,40,25,30,29,15,40,8,26,43,28,38,52,51,44,44,72,72,37,82,39,69,50,77,71,38,78,61,28,67,54,18,30,36,30,49,27,33,55,91,66,19,40,35,40,33,33,27,28,40,31,38,48,84,28,63,43,36,62,46,60,28,52,53,47,47,40,73,74,72,50,77,64,64,35,38,38,30,25,20,55,34,81,42,58,92,91,52,62,59,16,42,70,46,80,49,74,42,85,54,68,90,75,95,49,62,59,46,51,51,41,52,52,52,30,61,76,69,71,40,53,43,33,20,39,32,34,21,27,46,76,40,43,33,43,8,51,49,48,74,48,40,55,51,16,32,54,54,46,36,53,47,52,53,50,51,53,64,76,75,44,61,77,71,38,32,33,39,37,35,12,32,39,36,10,26,32,31,73,106

Radius of gyration: 20.08 Å; Cα contacts (8 Å, |Δi|>4): 501; chains: 1; bounding box: 54×35×58 Å

Secondary structure (DSSP, 8-state):
--HHHHHHHHHHHHHHHHHHHHHTT-HHHHHHHHHHHHHHHHHHHHHHHHHHHHHTTPPBGGGHHHHHHHHHHHTSSEEPPPEEEETTEEEEEEEETTEEEEEEEE--SSS----HHHHHHHHHHHH----EEEEEEEEEPPTTSPTT-EEEEES----SSSHHHHHHHHHHHHTT--EEEEEEEE-HHHHHSBPPHHHHHHHHHHHHHHHHHHHHH--TT-EEEEEE-S--TT---

Sequence (237 aa):
MSAAHTLRYIYKYIDHFYRLGKRFKSLWLLLQLQSLLPFIHEEIKALESGLKALDNNIPIGDSAGPLVAAKFAMLADTMSPPIEIAKETLLIETTLNGRKVLVIKAKGPMSSTGRLDDAIENVIAKYGKVSLLIFVDAAAKFEGEKSGTVVEGVGVAIGGLGIEKFNIEKIAARFNLPIYSILIKMSSAEALSVMTKDILQGVKRAVDRVKHIVLERCSAGSTVLLIGVGNTVGVLP

pLDDT: mean 92.99, std 5.83, range [49.22, 98.12]

Nearest PDB 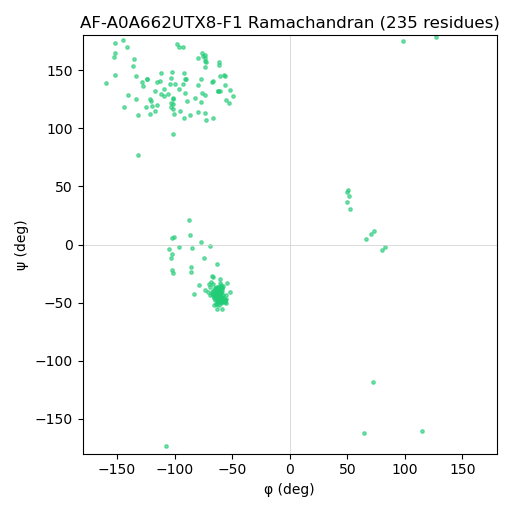structures (foldseek):
  5zby-assembly1_A  TM=6.785E-01  e=3.361E-03  Thermococcus kodakarensis KOD1
  2b94-assembly1_A  TM=5.425E-01  e=8.786E-03  Plasmodium knowlesi
  2wam-assembly1_B  TM=4.964E-01  e=2.163E-02  Mycobacterium tuberculosis H37Rv
  2wam-assembly1_A  TM=4.761E-01  e=1.918E-02  Mycobacterium tuberculosis H37Rv
  4tym-assembly1_A  TM=6.119E-01  e=1.072E+00  Streptococcus agalactiae LMG 15084

Foldseek 3Di:
DQLVVVVVVLVCVLVVLVVVCVVVVPPVSVVVSVVCVVVSVLLNVLQVQLVVLLVVLFDFLFQLLVLLLLVLQVPADDWDPWDCQFFQKTWIWGDHPQEIEIGIAGADQHWDQTQVLSSVVSCCVPVPDAAAEEGEGEDEDDPPDDFLDKDKDWADDADDPCPSSVSNVVVCVVNVHTYMYIYGYDHPSRRSHRHDPSNVVSSVVVSVVVSVCCVVRHDRNHYYYRYRGGTNRSPHD

Mean predicted aligned error: 4.47 Å